Protein AF-B5VSR3-F1 (afdb_monomer_lite)

Secondary structure (DSSP, 8-state):
---SHHHHHHHHHHHHHHHHHHHHHHHHHS--------TTS----GGGSPPP-TTTGGGS-----TTTTHHHHHHHHHTT-HHHHHHS-EEEEEEEEEE-TT-EEEEEESS--SS-EEEESSHHHHHHHH------TTHHHHGGG---SSS------S--------GGG----EEEEEEESS-EEEEEEEEESTT--STTSTTHHHHHHHHHHHHHTT----STT-S-HHHHHHHHHHHHHGGGT--EEEEESSSEEEEES---TTTEEEEEEEEPPPHHHHTTPPPPP---TTTT--B-TTS-B-GGG--HHHHHHHHHHHHHHHHHHT--S--

Radius of gyration: 28.62 Å; chains: 1; bounding box: 101×54×63 Å

Organism: Saccharomyces cerevisiae (strain AWRI1631) (NCBI:txid545124)

Structure (mmCIF, N/CA/C/O backbone):
data_AF-B5VSR3-F1
#
_entry.id   AF-B5VSR3-F1
#
loop_
_atom_site.group_PDB
_atom_site.id
_atom_site.type_symbol
_atom_site.label_atom_id
_atom_site.label_alt_id
_atom_site.label_comp_id
_atom_site.label_asym_id
_atom_site.label_entity_id
_atom_site.label_seq_id
_atom_site.pdbx_PDB_ins_code
_atom_site.Cartn_x
_atom_site.Cartn_y
_atom_site.Cartn_z
_atom_site.occupancy
_atom_site.B_iso_or_equiv
_atom_site.auth_seq_id
_atom_site.auth_comp_id
_atom_site.auth_asym_id
_atom_site.auth_atom_id
_atom_site.pdbx_PDB_model_num
ATOM 1 N N . MET A 1 1 ? -72.739 -3.234 -40.979 1.00 38.31 1 MET A N 1
ATOM 2 C CA . MET A 1 1 ? -71.927 -3.254 -39.741 1.00 38.31 1 MET A CA 1
ATOM 3 C C . MET A 1 1 ? -70.772 -2.274 -39.886 1.00 38.31 1 MET A C 1
ATOM 5 O O . MET A 1 1 ? -69.767 -2.592 -40.504 1.00 38.31 1 MET A O 1
ATOM 9 N N . ARG A 1 2 ? -70.951 -1.038 -39.412 1.00 43.34 2 ARG A N 1
ATOM 10 C CA . ARG A 1 2 ? -69.964 0.048 -39.517 1.00 43.34 2 ARG A CA 1
ATOM 11 C C . ARG A 1 2 ? -69.887 0.772 -38.171 1.00 43.34 2 ARG A C 1
ATOM 13 O O . ARG A 1 2 ? -70.151 1.955 -38.076 1.00 43.34 2 ARG A O 1
ATOM 20 N N . PHE A 1 3 ? -69.600 0.017 -37.117 1.00 41.84 3 PHE A N 1
ATOM 21 C CA . PHE A 1 3 ? -69.473 0.522 -35.752 1.00 41.84 3 PHE A CA 1
ATOM 22 C C . PHE A 1 3 ? -68.397 -0.295 -35.047 1.00 41.84 3 PHE A C 1
ATOM 24 O O . PHE A 1 3 ? -68.709 -1.325 -34.473 1.00 41.84 3 PHE A O 1
ATOM 31 N N . HIS A 1 4 ? -67.131 0.121 -35.167 1.00 46.41 4 HIS A N 1
ATOM 32 C CA . HIS A 1 4 ? -66.143 -0.099 -34.095 1.00 46.41 4 HIS A CA 1
ATOM 33 C C . HIS A 1 4 ? -64.786 0.601 -34.286 1.00 46.41 4 HIS A C 1
ATOM 35 O O . HIS A 1 4 ? -63.904 0.443 -33.449 1.00 46.41 4 HIS A O 1
ATOM 41 N N . ARG A 1 5 ? -64.565 1.384 -35.350 1.00 45.62 5 ARG A N 1
ATOM 42 C CA . ARG A 1 5 ? -63.229 1.958 -35.609 1.00 45.62 5 ARG A CA 1
ATOM 43 C C . ARG A 1 5 ? -62.984 3.346 -35.006 1.00 45.62 5 ARG A C 1
ATOM 45 O O . ARG A 1 5 ? -61.833 3.724 -34.836 1.00 45.62 5 ARG A O 1
ATOM 52 N N . GLN A 1 6 ? -64.036 4.083 -34.641 1.00 46.59 6 GLN A N 1
ATOM 53 C CA . GLN A 1 6 ? -63.895 5.439 -34.086 1.00 46.59 6 GLN A CA 1
ATOM 54 C C . GLN A 1 6 ? -63.663 5.461 -32.563 1.00 46.59 6 GLN A C 1
ATOM 56 O O . GLN A 1 6 ? -62.929 6.318 -32.082 1.00 46.59 6 GLN A O 1
ATOM 61 N N . GLY A 1 7 ? -64.192 4.487 -31.811 1.00 43.97 7 GLY A N 1
ATOM 62 C CA . GLY A 1 7 ? -64.029 4.434 -30.349 1.00 43.97 7 GLY A CA 1
ATOM 63 C C . GLY A 1 7 ? -62.598 4.126 -29.894 1.00 43.97 7 GLY A C 1
ATOM 64 O O . GLY A 1 7 ? -62.103 4.744 -28.961 1.00 43.97 7 GLY A O 1
ATOM 65 N N . ILE A 1 8 ? -61.894 3.235 -30.599 1.00 52.09 8 ILE A N 1
ATOM 66 C CA . ILE A 1 8 ? -60.520 2.840 -30.238 1.00 52.09 8 ILE A CA 1
ATOM 67 C C . ILE A 1 8 ? -59.537 3.991 -30.500 1.00 52.09 8 ILE A C 1
ATOM 69 O O . ILE A 1 8 ? -58.663 4.254 -29.681 1.00 52.09 8 ILE A O 1
ATOM 73 N N . SER A 1 9 ? -59.722 4.738 -31.594 1.00 51.81 9 SER A N 1
ATOM 74 C CA . SER A 1 9 ? -58.857 5.880 -31.917 1.00 51.81 9 SER A CA 1
ATOM 75 C C . SER A 1 9 ? -59.049 7.050 -30.946 1.00 51.81 9 SER A C 1
ATOM 77 O O . SER A 1 9 ? -58.078 7.724 -30.613 1.00 51.81 9 SER A O 1
ATOM 79 N N . ALA A 1 10 ? -60.275 7.266 -30.454 1.00 54.41 10 ALA A N 1
ATOM 80 C CA . ALA A 1 10 ? -60.556 8.277 -29.436 1.00 54.41 10 ALA A CA 1
ATOM 81 C C . ALA A 1 10 ? -59.969 7.890 -28.068 1.00 54.41 10 ALA A C 1
ATOM 83 O O . ALA A 1 10 ? -59.371 8.732 -27.405 1.00 54.41 10 ALA A O 1
ATOM 84 N N . ILE A 1 11 ? -60.061 6.614 -27.676 1.00 57.53 11 ILE A N 1
ATOM 85 C CA . ILE A 1 11 ? -59.490 6.115 -26.414 1.00 57.53 11 ILE A CA 1
ATOM 86 C C . ILE A 1 11 ? -57.956 6.202 -26.430 1.00 57.53 11 ILE A C 1
ATOM 88 O O . ILE A 1 11 ? -57.369 6.666 -25.457 1.00 57.53 11 ILE A O 1
ATOM 92 N N . ILE A 1 12 ? -57.307 5.842 -27.545 1.00 61.41 12 ILE A N 1
ATOM 93 C CA . ILE A 1 12 ? -55.848 5.981 -27.708 1.00 61.41 12 ILE A CA 1
ATOM 94 C C . ILE A 1 12 ? -55.434 7.460 -27.702 1.00 61.41 12 ILE A C 1
ATOM 96 O O . ILE A 1 12 ? -54.440 7.813 -27.071 1.00 61.41 12 ILE A O 1
ATOM 100 N N . GLY A 1 13 ? -56.212 8.336 -28.347 1.00 60.56 13 GLY A N 1
ATOM 101 C CA . GLY A 1 13 ? -55.965 9.780 -28.343 1.00 60.56 13 GLY A CA 1
ATOM 102 C C . GLY A 1 13 ? -56.044 10.395 -26.943 1.00 60.56 13 GLY A C 1
ATOM 103 O O . GLY A 1 13 ? -55.166 11.162 -26.560 1.00 60.56 13 GLY A O 1
ATOM 104 N N . VAL A 1 14 ? -57.045 10.011 -26.143 1.00 65.31 14 VAL A N 1
ATOM 105 C CA . VAL A 1 14 ? -57.192 10.484 -24.756 1.00 65.31 14 VAL A CA 1
ATOM 106 C C . VAL A 1 14 ? -56.080 9.931 -23.858 1.00 65.31 14 VAL A C 1
ATOM 108 O O . VAL A 1 14 ? -55.519 10.685 -23.067 1.00 65.31 14 VAL A O 1
ATOM 111 N N . LEU A 1 15 ? -55.689 8.661 -24.017 1.00 62.12 15 LEU A N 1
ATOM 112 C CA . LEU A 1 15 ? -54.559 8.067 -23.286 1.00 62.12 15 LEU A CA 1
ATOM 113 C C . LEU A 1 15 ? -53.223 8.748 -23.612 1.00 62.12 15 LEU A C 1
ATOM 115 O O . LEU A 1 15 ? -52.440 8.998 -22.700 1.00 62.12 15 LEU A O 1
ATOM 119 N N . LEU A 1 16 ? -52.982 9.105 -24.877 1.00 63.28 16 LEU A N 1
ATOM 120 C CA . LEU A 1 16 ? -51.791 9.855 -25.289 1.00 63.28 16 LEU A CA 1
ATOM 121 C C . LEU A 1 16 ? -51.780 11.280 -24.731 1.00 63.28 16 LEU A C 1
ATOM 123 O O . LEU A 1 16 ? -50.732 11.740 -24.295 1.00 63.28 16 LEU A O 1
ATOM 127 N N . ILE A 1 17 ? -52.926 11.965 -24.689 1.00 65.81 17 ILE A N 1
ATOM 128 C CA . ILE A 1 17 ? -53.026 13.315 -24.109 1.00 65.81 17 ILE A CA 1
ATOM 129 C C . ILE A 1 17 ? -52.822 13.275 -22.588 1.00 65.81 17 ILE A C 1
ATOM 131 O O . ILE A 1 17 ? -52.149 14.147 -22.043 1.00 65.81 17 ILE A O 1
ATOM 135 N N . VAL A 1 18 ? -53.339 12.251 -21.900 1.00 65.75 18 VAL A N 1
ATOM 136 C CA . VAL A 1 18 ? -53.112 12.060 -20.458 1.00 65.75 18 VAL A CA 1
ATOM 137 C C . VAL A 1 18 ? -51.648 11.714 -20.177 1.00 65.75 18 VAL A C 1
ATOM 139 O O . VAL A 1 18 ? -51.067 12.309 -19.275 1.00 65.75 18 VAL A O 1
ATOM 142 N N . LEU A 1 19 ? -51.021 10.838 -20.971 1.00 62.94 19 LEU A N 1
ATOM 143 C CA . LEU A 1 19 ? -49.587 10.532 -20.870 1.00 62.94 19 LEU A CA 1
ATOM 144 C C . LEU A 1 19 ? -48.717 11.762 -21.146 1.00 62.94 19 LEU A C 1
ATOM 146 O O . LEU A 1 19 ? -47.814 12.044 -20.368 1.00 62.94 19 LEU A O 1
ATOM 150 N N . LEU A 1 20 ? -49.018 12.539 -22.189 1.00 61.62 20 LEU A N 1
ATOM 151 C CA . LEU A 1 20 ? -48.293 13.772 -22.507 1.00 61.62 20 LEU A CA 1
ATOM 152 C C . LEU A 1 20 ? -48.497 14.849 -21.435 1.00 61.62 20 LEU A C 1
ATOM 154 O O . LEU A 1 20 ? -47.545 15.537 -21.088 1.00 61.62 20 LEU A O 1
ATOM 158 N N . GLY A 1 21 ? -49.693 14.963 -20.852 1.00 56.72 21 GLY A N 1
ATOM 159 C CA . GLY A 1 21 ? -49.963 15.863 -19.728 1.00 56.72 21 GLY A CA 1
ATOM 160 C C . GLY A 1 21 ? -49.262 15.439 -18.432 1.00 56.72 21 GLY A C 1
ATOM 161 O O . GLY A 1 21 ? -48.783 16.293 -17.683 1.00 56.72 21 GLY A O 1
ATOM 162 N N . PHE A 1 22 ? -49.143 14.130 -18.184 1.00 55.03 22 PHE A N 1
ATOM 163 C CA . PHE A 1 22 ? -48.395 13.580 -17.051 1.00 55.03 22 PHE A CA 1
ATOM 164 C C . PHE A 1 22 ? -46.883 13.752 -17.246 1.00 55.03 22 PHE A C 1
ATOM 166 O O . PHE A 1 22 ? -46.193 14.164 -16.317 1.00 55.03 22 PHE A O 1
ATOM 173 N N . CYS A 1 23 ? -46.380 13.549 -18.469 1.00 52.66 23 CYS A N 1
ATOM 174 C CA . CYS A 1 23 ? -45.005 13.869 -18.847 1.00 52.66 23 CYS A CA 1
ATOM 175 C C . CYS A 1 23 ? -44.723 15.368 -18.709 1.00 52.66 23 CYS A C 1
ATOM 177 O O . CYS A 1 23 ? -43.681 15.710 -18.165 1.00 52.66 23 CYS A O 1
ATOM 179 N N . TRP A 1 24 ? -45.654 16.251 -19.095 1.00 47.66 24 TRP A N 1
ATOM 180 C CA . TRP A 1 24 ? -45.478 17.700 -18.947 1.00 47.66 24 TRP A CA 1
ATOM 181 C C . TRP A 1 24 ? -45.436 18.121 -17.472 1.00 47.66 24 TRP A C 1
ATOM 183 O O . TRP A 1 24 ? -44.593 18.932 -17.092 1.00 47.66 24 TRP A O 1
ATOM 193 N N . LYS A 1 25 ? -46.284 17.537 -16.610 1.00 47.22 25 LYS A N 1
ATOM 194 C CA . LYS A 1 25 ? -46.229 17.783 -15.158 1.00 47.22 25 LYS A CA 1
ATOM 195 C C . LYS A 1 25 ? -44.978 17.203 -14.495 1.00 47.22 25 LYS A C 1
ATOM 197 O O . LYS A 1 25 ? -44.438 17.847 -13.603 1.00 47.22 25 LYS A O 1
ATOM 202 N N . LEU A 1 26 ? -44.471 16.059 -14.957 1.00 47.06 26 LEU A N 1
ATOM 203 C CA . LEU A 1 26 ? -43.175 15.529 -14.520 1.00 47.06 26 LEU A CA 1
ATOM 204 C C . LEU A 1 26 ? -42.025 16.443 -14.973 1.00 47.06 26 LEU A C 1
ATOM 206 O O . LEU A 1 26 ? -41.195 16.817 -14.153 1.00 47.06 26 LEU A O 1
ATOM 210 N N . SER A 1 27 ? -42.018 16.922 -16.219 1.00 45.34 27 SER A N 1
ATOM 211 C CA . SER A 1 27 ? -41.011 17.886 -16.692 1.00 45.34 27 SER A CA 1
ATOM 212 C C . SER A 1 27 ? -41.162 19.296 -16.100 1.00 45.34 27 SER A C 1
ATOM 214 O O . SER A 1 27 ? -40.221 20.076 -16.145 1.00 45.34 27 SER A O 1
ATOM 216 N N . GLY A 1 28 ? -42.331 19.637 -15.546 1.00 36.78 28 GLY A N 1
ATOM 217 C CA . GLY A 1 28 ? -42.595 20.920 -14.886 1.00 36.78 28 GLY A CA 1
ATOM 218 C C . GLY A 1 28 ? -42.256 20.946 -13.391 1.00 36.78 28 GLY A C 1
ATOM 219 O O . GLY A 1 28 ? -42.109 22.029 -12.833 1.00 36.78 28 GLY A O 1
ATOM 220 N N . SER A 1 29 ? -42.121 19.780 -12.745 1.00 40.56 29 SER A N 1
ATOM 221 C CA . SER A 1 29 ? -41.735 19.658 -11.327 1.00 40.56 29 SER A CA 1
ATOM 222 C C . SER A 1 29 ? -40.323 19.116 -11.108 1.00 40.56 29 SER A C 1
ATOM 224 O O . SER A 1 29 ? -39.763 19.342 -10.040 1.00 40.56 29 SER A O 1
ATOM 226 N N . TYR A 1 30 ? -39.702 18.501 -12.115 1.00 39.78 30 TYR A N 1
ATOM 227 C CA . TYR A 1 30 ? -38.248 18.389 -12.178 1.00 39.78 30 TYR A CA 1
ATOM 228 C C . TYR A 1 30 ? -37.709 19.614 -12.908 1.00 39.78 30 TYR A C 1
ATOM 230 O O . TYR A 1 30 ? -37.344 19.556 -14.081 1.00 39.78 30 TYR A O 1
ATOM 238 N N . GLY A 1 31 ? -37.678 20.747 -12.200 1.00 33.97 31 GLY A N 1
ATOM 239 C CA . GLY A 1 31 ? -36.767 21.815 -12.579 1.00 33.97 31 GLY A CA 1
ATOM 240 C C . GLY A 1 31 ? -35.393 21.178 -12.740 1.00 33.97 31 GLY A C 1
ATOM 241 O O . GLY A 1 31 ? -34.908 20.526 -11.816 1.00 33.97 31 GLY A O 1
ATOM 242 N N . ILE A 1 32 ? -34.823 21.286 -13.938 1.00 37.91 32 ILE A N 1
ATOM 243 C CA . ILE A 1 32 ? -33.440 20.917 -14.206 1.00 37.91 32 ILE A CA 1
ATOM 244 C C . ILE A 1 32 ? -32.614 21.713 -13.197 1.00 37.91 32 ILE A C 1
ATOM 246 O O . ILE A 1 32 ? -32.369 22.905 -13.384 1.00 37.91 32 ILE A O 1
ATOM 250 N N . VAL A 1 33 ? -32.230 21.076 -12.091 1.00 33.09 33 VAL A N 1
ATOM 251 C CA . VAL A 1 33 ? -31.107 21.545 -11.296 1.00 33.09 33 VAL A CA 1
ATOM 252 C C . VAL A 1 33 ? -29.939 21.401 -12.246 1.00 33.09 33 VAL A C 1
ATOM 254 O O . VAL A 1 33 ? -29.491 20.298 -12.547 1.00 33.09 33 VAL A O 1
ATOM 257 N N . SER A 1 34 ? -29.544 22.529 -12.821 1.00 32.84 34 SER A N 1
ATOM 258 C CA . SER A 1 34 ? -28.330 22.643 -13.599 1.00 32.84 34 SER A CA 1
ATOM 259 C C . SER A 1 34 ? -27.186 22.132 -12.728 1.00 32.84 34 SER A C 1
ATOM 261 O O . SER A 1 34 ? -26.726 22.831 -11.833 1.00 32.84 34 SER A O 1
ATOM 263 N N . THR A 1 35 ? -26.729 20.906 -12.980 1.00 37.81 35 THR A N 1
ATOM 264 C CA . THR A 1 35 ? -25.475 20.373 -12.430 1.00 37.81 35 THR A CA 1
ATOM 265 C C . THR A 1 35 ? -24.258 20.960 -13.142 1.00 37.81 35 THR A C 1
ATOM 267 O O . THR A 1 35 ? -23.128 20.569 -12.855 1.00 37.81 35 THR A O 1
ATOM 270 N N . ALA A 1 36 ? -24.453 21.927 -14.048 1.00 33.34 36 ALA A N 1
ATOM 271 C CA . ALA A 1 36 ? -23.367 22.782 -14.479 1.00 33.34 36 ALA A CA 1
ATOM 272 C C . ALA A 1 36 ? -22.929 23.626 -13.276 1.00 33.34 36 ALA A C 1
ATOM 274 O O . ALA A 1 36 ? -23.563 24.628 -12.935 1.00 33.34 36 ALA A O 1
ATOM 275 N N . LEU A 1 37 ? -21.837 23.195 -12.640 1.00 34.84 37 LEU A N 1
ATOM 276 C CA . LEU A 1 37 ? -20.993 24.066 -11.833 1.00 34.84 37 LEU A CA 1
ATOM 277 C C . LEU A 1 37 ? -20.796 25.370 -12.620 1.00 34.84 37 LEU A C 1
ATOM 279 O O . LEU A 1 37 ? -20.477 25.304 -13.813 1.00 34.84 37 LEU A O 1
ATOM 283 N N . PRO A 1 38 ? -21.009 26.548 -12.014 1.00 30.89 38 PRO A N 1
ATOM 284 C CA . PRO A 1 38 ? -20.785 27.806 -12.703 1.00 30.89 38 PRO A CA 1
ATOM 285 C C . PRO A 1 38 ? -19.312 27.872 -13.121 1.00 30.89 38 PRO A C 1
ATOM 287 O O . PRO A 1 38 ? -18.430 28.133 -12.307 1.00 30.89 38 PRO A O 1
ATOM 290 N N . HIS A 1 39 ? -19.046 27.648 -14.410 1.00 40.44 39 HIS A N 1
ATOM 291 C CA . HIS A 1 39 ? -17.722 27.718 -15.038 1.00 40.44 39 HIS A CA 1
ATOM 292 C C . HIS A 1 39 ? -17.258 29.183 -15.183 1.00 40.44 39 HIS A C 1
ATOM 294 O O . HIS A 1 39 ? -16.772 29.617 -16.222 1.00 40.44 39 HIS A O 1
ATOM 300 N N . ASN A 1 40 ? -17.474 30.005 -14.159 1.00 38.84 40 ASN A N 1
ATOM 301 C CA . ASN A 1 40 ? -16.947 31.364 -14.120 1.00 38.84 40 ASN A CA 1
ATOM 302 C C . ASN A 1 40 ? -16.879 31.941 -12.703 1.00 38.84 40 ASN A C 1
ATOM 304 O O . ASN A 1 40 ? -17.033 33.143 -12.503 1.00 38.84 40 ASN A O 1
ATOM 308 N N . GLN A 1 41 ? -16.605 31.100 -11.705 1.00 42.00 41 GLN A N 1
ATOM 309 C CA . GLN A 1 41 ? -15.852 31.599 -10.563 1.00 42.00 41 GLN A CA 1
ATOM 310 C C . GLN A 1 41 ? -14.384 31.514 -10.951 1.00 42.00 41 GLN A C 1
ATOM 312 O O . GLN A 1 41 ? -13.830 30.428 -11.110 1.00 42.00 41 GLN A O 1
ATOM 317 N N . SER A 1 42 ? -13.775 32.683 -11.161 1.00 40.34 42 SER A N 1
ATOM 318 C CA . SER A 1 42 ? -12.328 32.849 -11.070 1.00 40.34 42 SER A CA 1
ATOM 319 C C . SER A 1 42 ? -11.831 31.960 -9.937 1.00 40.34 42 SER A C 1
ATOM 321 O O . SER A 1 42 ? -12.333 32.117 -8.822 1.00 40.34 42 SER A O 1
ATOM 323 N N . ALA A 1 43 ? -10.929 31.018 -10.229 1.00 42.72 43 ALA A N 1
ATOM 324 C CA . ALA A 1 43 ? -10.310 30.180 -9.214 1.00 42.72 43 ALA A CA 1
ATOM 325 C C . ALA A 1 43 ? -9.930 31.084 -8.040 1.00 42.72 43 ALA A C 1
ATOM 327 O O . ALA A 1 43 ? -9.089 31.975 -8.195 1.00 42.72 43 ALA A O 1
ATOM 328 N N . ILE A 1 44 ? -10.636 30.933 -6.916 1.00 38.56 44 ILE A N 1
ATOM 329 C CA . ILE A 1 44 ? -10.292 31.621 -5.680 1.00 38.56 44 ILE A CA 1
ATOM 330 C C . ILE A 1 44 ? -8.840 31.228 -5.457 1.00 38.56 44 ILE A C 1
ATOM 332 O O . ILE A 1 44 ? -8.539 30.039 -5.328 1.00 38.56 44 ILE A O 1
ATOM 336 N N . LYS A 1 45 ? -7.921 32.196 -5.536 1.00 42.69 45 LYS A N 1
ATOM 337 C CA . LYS A 1 45 ? -6.523 31.932 -5.206 1.00 42.69 45 LYS A CA 1
ATOM 338 C C . LYS A 1 45 ? -6.543 31.307 -3.817 1.00 42.69 45 LYS A C 1
ATOM 340 O O . LYS A 1 45 ? -7.103 31.898 -2.898 1.00 42.69 45 LYS A O 1
ATOM 345 N N . SER A 1 46 ? -5.962 30.117 -3.674 1.00 52.50 46 SER A N 1
ATOM 346 C CA . SER A 1 46 ? -5.997 29.332 -2.431 1.00 52.50 46 SER A CA 1
ATOM 347 C C . SER A 1 46 ? -5.391 30.050 -1.216 1.00 52.50 46 SER A C 1
ATOM 349 O O . SER A 1 46 ? -5.427 29.526 -0.111 1.00 52.50 46 SER A O 1
ATOM 351 N N . THR A 1 47 ? -4.854 31.256 -1.408 1.00 54.81 47 THR A N 1
ATOM 352 C CA . THR A 1 47 ? -4.266 32.125 -0.393 1.00 54.81 47 THR A CA 1
ATOM 353 C C . THR A 1 47 ? -5.275 32.784 0.551 1.00 54.81 47 THR A C 1
ATOM 355 O O . THR A 1 47 ? -4.842 33.261 1.593 1.00 54.81 47 THR A O 1
ATOM 358 N N . ASP A 1 48 ? -6.575 32.805 0.226 1.00 58.91 48 ASP A N 1
ATOM 359 C CA . ASP A 1 48 ? -7.603 33.477 1.051 1.00 58.91 48 ASP A CA 1
ATOM 360 C C . ASP A 1 48 ? -8.532 32.512 1.812 1.00 58.91 48 ASP A C 1
ATOM 362 O O . ASP A 1 48 ? -9.375 32.951 2.596 1.00 58.91 48 ASP A O 1
ATOM 366 N N . LEU A 1 49 ? -8.392 31.197 1.612 1.00 68.44 49 LEU A N 1
ATOM 367 C CA . LEU A 1 49 ? -9.101 30.208 2.423 1.00 68.44 49 LEU A CA 1
ATOM 368 C C . LEU A 1 49 ? -8.271 29.913 3.680 1.00 68.44 49 LEU A C 1
ATOM 370 O O . LEU A 1 49 ? -7.090 29.575 3.559 1.00 68.44 49 LEU A O 1
ATOM 374 N N . PRO A 1 50 ? -8.850 30.029 4.888 1.00 75.88 50 PRO A N 1
ATOM 375 C CA . PRO A 1 50 ? -8.134 29.677 6.100 1.00 75.88 50 PRO A CA 1
ATOM 376 C C . PRO A 1 50 ? -7.701 28.209 6.043 1.00 75.88 50 PRO A C 1
ATOM 378 O O . PRO A 1 50 ? -8.497 27.311 5.773 1.00 75.88 50 PRO A O 1
ATOM 381 N N . SER A 1 51 ? -6.410 27.977 6.277 1.00 79.12 51 SER A N 1
ATOM 382 C CA . SER A 1 51 ? -5.835 26.636 6.336 1.00 79.12 51 SER A CA 1
ATOM 383 C C . SER A 1 51 ? -6.432 25.884 7.529 1.00 79.12 51 SER A C 1
ATOM 385 O O . SER A 1 51 ? -6.325 26.342 8.673 1.00 79.12 51 SER A O 1
ATOM 387 N N . ILE A 1 52 ? -7.078 24.745 7.262 1.00 77.38 52 ILE A N 1
ATOM 388 C CA . ILE A 1 52 ? -7.598 23.859 8.306 1.00 77.38 52 ILE A CA 1
ATOM 389 C C . ILE A 1 52 ? -6.406 23.183 8.988 1.00 77.38 52 ILE A C 1
ATOM 391 O O . ILE A 1 52 ? -5.569 22.542 8.354 1.00 77.38 52 ILE A O 1
ATOM 395 N N . ARG A 1 53 ? -6.339 23.337 10.303 1.00 75.50 53 ARG A N 1
ATOM 396 C CA . ARG A 1 53 ? -5.337 22.800 11.216 1.00 75.50 53 ARG A CA 1
ATOM 397 C C . ARG A 1 53 ? -6.025 22.004 12.317 1.00 75.50 53 ARG A C 1
ATOM 399 O O . ARG A 1 53 ? -7.205 22.186 12.614 1.00 75.50 53 ARG A O 1
ATOM 406 N N . TRP A 1 54 ? -5.248 21.162 12.990 1.00 73.50 54 TRP A N 1
ATOM 407 C CA . TRP A 1 54 ? -5.734 20.335 14.097 1.00 73.50 54 TRP A CA 1
ATOM 408 C C . TRP A 1 54 ? -6.327 21.147 15.265 1.00 73.50 54 TRP A C 1
ATOM 410 O O . TRP A 1 54 ? -7.085 20.598 16.057 1.00 73.50 54 TRP A O 1
ATOM 420 N N . ASP A 1 55 ? -5.988 22.432 15.387 1.00 78.75 55 ASP A N 1
ATOM 421 C CA . ASP A 1 55 ? -6.423 23.327 16.461 1.00 78.75 55 ASP A CA 1
ATOM 422 C C . ASP A 1 55 ? -7.521 24.326 16.057 1.00 78.75 55 ASP A C 1
ATOM 424 O O . ASP A 1 55 ? -8.075 24.971 16.943 1.00 78.75 55 ASP A O 1
ATOM 428 N N . ASN A 1 56 ? -7.881 24.436 14.769 1.00 85.50 56 ASN A N 1
ATOM 429 C CA . ASN A 1 56 ? -8.977 25.306 14.301 1.00 85.50 56 ASN A CA 1
ATOM 430 C C . ASN A 1 56 ? -10.102 24.561 13.556 1.00 85.50 56 ASN A C 1
ATOM 432 O O . ASN A 1 56 ? -11.105 25.174 13.206 1.00 85.50 56 ASN A O 1
ATOM 436 N N . TYR A 1 57 ? -9.977 23.247 13.326 1.00 81.81 57 TYR A N 1
ATOM 437 C CA . TYR A 1 57 ? -10.950 22.479 12.535 1.00 81.81 57 TYR A CA 1
ATOM 438 C C . TYR A 1 57 ? -12.393 22.575 13.051 1.00 81.81 57 TYR A C 1
ATOM 440 O O . TYR A 1 57 ? -13.328 22.468 12.264 1.00 81.81 57 TYR A O 1
ATOM 448 N N . HIS A 1 58 ? -12.582 22.812 14.353 1.00 85.12 58 HIS A N 1
ATOM 449 C CA . HIS A 1 58 ? -13.898 22.997 14.966 1.00 85.12 58 HIS A CA 1
ATOM 450 C C . HIS A 1 58 ? -14.706 24.150 14.346 1.00 85.12 58 HIS A C 1
ATOM 452 O O . HIS A 1 58 ? -15.930 24.123 14.398 1.00 85.12 58 HIS A O 1
ATOM 458 N N . GLU A 1 59 ? -14.047 25.135 13.733 1.00 88.31 59 GLU A N 1
ATOM 459 C CA . GLU A 1 59 ? -14.697 26.252 13.034 1.00 88.31 59 GLU A CA 1
ATOM 460 C C . GLU A 1 59 ? -15.229 25.856 11.644 1.00 88.31 59 GLU A C 1
ATOM 462 O O . GLU A 1 59 ? -16.034 26.575 11.055 1.00 88.31 59 GLU A O 1
ATOM 467 N N . PHE A 1 60 ? -14.795 24.702 11.126 1.00 84.81 60 PHE A N 1
ATOM 468 C CA . PHE A 1 60 ? -15.077 24.212 9.773 1.00 84.81 60 PHE A CA 1
ATOM 469 C C . PHE A 1 60 ? -15.954 22.955 9.750 1.00 84.81 60 PHE A C 1
ATOM 471 O O . PHE A 1 60 ? -16.255 22.435 8.675 1.00 84.81 60 PHE A O 1
ATOM 478 N N . VAL A 1 61 ? -16.368 22.452 10.915 1.00 84.31 61 VAL A N 1
ATOM 479 C CA . VAL A 1 61 ? -17.262 21.292 11.030 1.00 84.31 61 VAL A CA 1
ATOM 480 C C . VAL A 1 61 ? -18.702 21.739 11.273 1.00 84.31 61 VAL A C 1
ATOM 482 O O . VAL A 1 61 ? -18.962 22.729 11.953 1.00 84.31 61 VAL A O 1
ATOM 485 N N . ARG A 1 62 ? -19.654 20.991 10.712 1.00 85.50 62 ARG A N 1
ATOM 486 C CA . ARG A 1 62 ? -21.089 21.125 10.994 1.00 85.50 62 ARG A CA 1
ATOM 487 C C . ARG A 1 62 ? -21.515 19.970 11.892 1.00 85.50 62 ARG A C 1
ATOM 489 O O . ARG A 1 62 ? -21.106 18.834 11.656 1.00 85.50 62 ARG A O 1
ATOM 496 N N . ASP A 1 63 ? -22.371 20.258 12.867 1.00 88.50 63 ASP A N 1
ATOM 497 C CA . ASP A 1 63 ? -22.980 19.228 13.705 1.00 88.50 63 ASP A CA 1
ATOM 498 C C . ASP A 1 63 ? -23.801 18.226 12.878 1.00 88.50 63 ASP A C 1
ATOM 500 O O . ASP A 1 63 ? -24.342 18.531 11.809 1.00 88.50 63 ASP A O 1
ATOM 504 N N . ILE A 1 64 ? -23.899 16.998 13.382 1.00 87.75 64 ILE A N 1
ATOM 505 C CA . ILE A 1 64 ? -24.745 15.973 12.774 1.00 87.75 64 ILE A CA 1
ATOM 506 C C . ILE A 1 64 ? -26.216 16.305 13.056 1.00 87.75 64 ILE A C 1
ATOM 508 O O . ILE A 1 64 ? -26.618 16.461 14.208 1.00 87.75 64 ILE A O 1
ATOM 512 N N . ASP A 1 65 ? -27.029 16.341 12.006 1.00 91.06 65 ASP A N 1
ATOM 513 C CA . ASP A 1 65 ? -28.477 16.512 12.036 1.00 91.06 65 ASP A CA 1
ATOM 514 C C . ASP A 1 65 ? -29.170 15.530 11.078 1.00 91.06 65 ASP A C 1
ATOM 516 O O . ASP A 1 65 ? -28.557 14.609 10.538 1.00 91.06 65 ASP A O 1
ATOM 520 N N . PHE A 1 66 ? -30.482 15.679 10.891 1.00 90.56 66 PHE A N 1
ATOM 521 C CA . PHE A 1 66 ? -31.255 14.769 10.049 1.00 90.56 66 PHE A CA 1
ATOM 522 C C . PHE A 1 66 ? -30.769 14.749 8.591 1.00 90.56 66 PHE A C 1
ATOM 524 O O . PHE A 1 66 ? -30.694 13.668 8.002 1.00 90.56 66 PHE A O 1
ATOM 531 N N . ASP A 1 67 ? -30.373 15.899 8.039 1.00 89.88 67 ASP A N 1
ATOM 532 C CA . ASP A 1 67 ? -30.030 16.046 6.622 1.00 89.88 67 ASP A CA 1
ATOM 533 C C . ASP A 1 67 ? -28.678 15.404 6.282 1.00 89.88 67 ASP A C 1
ATOM 535 O O . ASP A 1 67 ? -28.494 14.915 5.168 1.00 89.88 67 ASP A O 1
ATOM 539 N N . ASN A 1 68 ? -27.731 15.378 7.229 1.00 87.94 68 ASN A N 1
ATOM 540 C CA . ASN A 1 68 ? -26.407 14.771 7.035 1.00 87.94 68 ASN A CA 1
ATOM 541 C C . ASN A 1 68 ? -26.223 13.413 7.748 1.00 87.94 68 ASN A C 1
ATOM 543 O O . ASN A 1 68 ? -25.212 12.739 7.528 1.00 87.94 68 ASN A O 1
ATOM 547 N N . SER A 1 69 ? -27.203 12.963 8.544 1.00 89.25 69 SER A N 1
ATOM 548 C CA . SER A 1 69 ? -27.132 11.710 9.318 1.00 89.25 69 SER A CA 1
ATOM 549 C C . SER A 1 69 ? -26.841 10.465 8.475 1.00 89.25 69 SER A C 1
ATOM 551 O O . SER A 1 69 ? -26.223 9.514 8.961 1.00 89.25 69 SER A O 1
ATOM 553 N N . THR A 1 70 ? -27.231 10.460 7.195 1.00 90.25 70 THR A N 1
ATOM 554 C CA . THR A 1 70 ? -26.990 9.334 6.283 1.00 90.25 70 THR A CA 1
ATOM 555 C C . THR A 1 70 ? -25.507 9.039 6.088 1.00 90.25 70 THR A C 1
ATOM 557 O O . THR A 1 70 ? -25.163 7.888 5.830 1.00 90.25 70 THR A O 1
ATOM 560 N N . ALA A 1 71 ? -24.623 10.032 6.249 1.00 86.00 71 ALA A N 1
ATOM 561 C CA . ALA A 1 71 ? -23.177 9.839 6.147 1.00 86.00 71 ALA A CA 1
ATOM 562 C C . ALA A 1 71 ? -22.668 8.795 7.156 1.00 86.00 71 ALA A C 1
ATOM 564 O O . ALA A 1 71 ? -21.896 7.913 6.793 1.00 86.00 71 ALA A O 1
ATOM 565 N N . ILE A 1 72 ? -23.187 8.812 8.389 1.00 88.44 72 ILE A N 1
ATOM 566 C CA . ILE A 1 72 ? -22.807 7.862 9.447 1.00 88.44 72 ILE A CA 1
ATOM 567 C C . ILE A 1 72 ? -23.228 6.443 9.071 1.00 88.44 72 ILE A C 1
ATOM 569 O O . ILE A 1 72 ? -22.432 5.506 9.137 1.00 88.44 72 ILE A O 1
ATOM 573 N N . PHE A 1 73 ? -24.484 6.274 8.652 1.00 89.94 73 PHE A N 1
ATOM 574 C CA . PHE A 1 73 ? -25.003 4.963 8.265 1.00 89.94 73 PHE A CA 1
ATOM 575 C C . PHE A 1 73 ? -24.309 4.423 7.013 1.00 89.94 73 PHE A C 1
ATOM 577 O O . PHE A 1 73 ? -24.098 3.214 6.914 1.00 89.94 73 PHE A O 1
ATOM 584 N N . ASN A 1 74 ? -23.911 5.301 6.090 1.00 90.38 74 ASN A N 1
ATOM 585 C CA . ASN A 1 74 ? -23.127 4.931 4.920 1.00 90.38 74 ASN A CA 1
ATOM 586 C C . ASN A 1 74 ? -21.718 4.474 5.308 1.00 90.38 74 ASN A C 1
ATOM 588 O O . ASN A 1 74 ? -21.333 3.398 4.862 1.00 90.38 74 ASN A O 1
ATOM 592 N N . SER A 1 75 ? -21.007 5.186 6.189 1.00 91.62 75 SER A N 1
ATOM 593 C CA . SER A 1 75 ? -19.703 4.744 6.714 1.00 91.62 75 SER A CA 1
ATOM 594 C C . SER A 1 75 ? -19.796 3.381 7.409 1.00 91.62 75 SER A C 1
ATOM 596 O O . SER A 1 75 ? -19.021 2.473 7.119 1.00 91.62 75 SER A O 1
ATOM 598 N N . ILE A 1 76 ? -20.803 3.168 8.265 1.00 92.12 76 ILE A N 1
ATOM 599 C CA . ILE A 1 76 ? -21.018 1.861 8.915 1.00 92.12 76 ILE A CA 1
ATOM 600 C C . ILE A 1 76 ? -21.310 0.772 7.873 1.00 92.12 76 ILE A C 1
ATOM 602 O O . ILE A 1 76 ? -20.802 -0.344 7.967 1.00 92.12 76 ILE A O 1
ATOM 606 N N . ARG A 1 77 ? -22.135 1.077 6.866 1.00 91.25 77 ARG A N 1
ATOM 607 C CA . ARG A 1 77 ? -22.481 0.140 5.789 1.00 91.25 77 ARG A CA 1
ATOM 608 C C . ARG A 1 77 ? -21.292 -0.178 4.881 1.00 91.25 77 ARG A C 1
ATOM 610 O O . ARG A 1 77 ? -21.269 -1.278 4.318 1.00 91.25 77 ARG A O 1
ATOM 617 N N . ALA A 1 78 ? -20.390 0.781 4.695 1.00 92.62 78 ALA A N 1
ATOM 618 C CA . ALA A 1 78 ? -19.196 0.688 3.866 1.00 92.62 78 ALA A CA 1
ATOM 619 C C . ALA A 1 78 ? -18.060 -0.069 4.554 1.00 92.62 78 ALA A C 1
ATOM 621 O O . ALA A 1 78 ? -17.212 -0.627 3.866 1.00 92.62 78 ALA A O 1
ATOM 622 N N . ALA A 1 79 ? -18.062 -0.145 5.888 1.00 93.25 79 ALA A N 1
ATOM 623 C CA . ALA A 1 79 ? -16.978 -0.765 6.628 1.00 93.25 79 ALA A CA 1
ATOM 624 C C . ALA A 1 79 ? -16.643 -2.180 6.122 1.00 93.25 79 ALA A C 1
ATOM 626 O O . ALA A 1 79 ? -17.511 -3.053 6.037 1.00 93.25 79 ALA A O 1
ATOM 627 N N . LEU A 1 80 ? -15.365 -2.385 5.778 1.00 92.00 80 LEU A N 1
ATOM 628 C CA . LEU A 1 80 ? -14.823 -3.623 5.203 1.00 92.00 80 LEU A CA 1
ATOM 629 C C . LEU A 1 80 ? -15.505 -4.071 3.893 1.00 92.00 80 LEU A C 1
ATOM 631 O O . LEU A 1 80 ? -15.526 -5.259 3.565 1.00 92.00 80 LEU A O 1
ATOM 635 N N . ARG A 1 81 ? -16.060 -3.130 3.116 1.00 93.19 81 ARG A N 1
ATOM 636 C CA . ARG A 1 81 ? -16.612 -3.372 1.778 1.00 93.19 81 ARG A CA 1
ATOM 637 C C . ARG A 1 81 ? -16.014 -2.401 0.772 1.00 93.19 81 ARG A C 1
ATOM 639 O O . ARG A 1 81 ? -16.209 -1.199 0.872 1.00 93.19 81 ARG A O 1
ATOM 646 N N . GLN A 1 82 ? -15.380 -2.949 -0.257 1.00 92.25 82 GLN A N 1
ATOM 647 C CA . GLN A 1 82 ? -14.696 -2.152 -1.272 1.00 92.25 82 GLN A CA 1
ATOM 648 C C . GLN A 1 82 ? -15.652 -1.292 -2.113 1.00 92.25 82 GLN A C 1
ATOM 650 O O . GLN A 1 82 ? -15.463 -0.091 -2.208 1.00 92.25 82 GLN A O 1
ATOM 655 N N . SER A 1 83 ? -16.729 -1.867 -2.661 1.00 92.69 83 SER A N 1
ATOM 656 C CA . SER A 1 83 ? -17.609 -1.126 -3.584 1.00 92.69 83 SER A CA 1
ATOM 657 C C . SER A 1 83 ? -18.171 0.193 -3.012 1.00 92.69 83 SER A C 1
ATOM 659 O O . SER A 1 83 ? -18.164 1.187 -3.734 1.00 92.69 83 SER A O 1
ATOM 661 N N . PRO A 1 84 ? -18.656 0.258 -1.757 1.00 92.12 84 PRO A N 1
ATOM 662 C CA . PRO A 1 84 ? -19.036 1.531 -1.147 1.00 92.12 84 PRO A CA 1
ATOM 663 C C . PRO A 1 84 ? -17.865 2.500 -0.947 1.00 92.12 84 PRO A C 1
ATOM 665 O O . PRO A 1 84 ? -18.054 3.696 -1.162 1.00 92.12 84 PRO A O 1
ATOM 668 N N . SER A 1 85 ? -16.682 2.000 -0.571 1.00 91.81 85 SER A N 1
ATOM 669 C CA . SER A 1 85 ? -15.461 2.807 -0.456 1.00 91.81 85 SER A CA 1
ATOM 670 C C . SER A 1 85 ? -15.049 3.419 -1.795 1.00 91.81 85 SER A C 1
ATOM 672 O O . SER A 1 85 ? -14.625 4.563 -1.818 1.00 91.81 85 SER A O 1
ATOM 674 N N . ASP A 1 86 ? -15.248 2.726 -2.917 1.00 89.62 86 ASP A N 1
ATOM 675 C CA . ASP A 1 86 ? -14.925 3.261 -4.249 1.00 89.62 86 ASP A CA 1
ATOM 676 C C . ASP A 1 86 ? -15.888 4.381 -4.685 1.00 89.62 86 ASP A C 1
ATOM 678 O O . ASP A 1 86 ? -15.511 5.299 -5.410 1.00 89.62 86 ASP A O 1
ATOM 682 N N . ILE A 1 87 ? -17.152 4.314 -4.250 1.00 89.69 87 ILE A N 1
ATOM 683 C CA . ILE A 1 87 ? -18.180 5.325 -4.561 1.00 89.69 87 ILE A CA 1
ATOM 684 C C . ILE A 1 87 ? -18.036 6.552 -3.650 1.00 89.69 87 ILE A C 1
ATOM 686 O O . ILE A 1 87 ? -18.304 7.680 -4.070 1.00 89.69 87 ILE A O 1
ATOM 690 N N . HIS A 1 88 ? -17.615 6.335 -2.403 1.00 89.62 88 HIS A N 1
ATOM 691 C CA . HIS A 1 88 ? -17.388 7.370 -1.397 1.00 89.62 88 HIS A CA 1
ATOM 692 C C . HIS A 1 88 ? -15.933 7.309 -0.899 1.00 89.62 88 HIS A C 1
ATOM 694 O O . HIS A 1 88 ? -15.684 6.870 0.226 1.00 89.62 88 HIS A O 1
ATOM 700 N N . PRO A 1 89 ? -14.969 7.738 -1.736 1.00 91.81 89 PRO A N 1
ATOM 701 C CA . PRO A 1 89 ? -13.550 7.464 -1.517 1.00 91.81 89 PRO A CA 1
ATOM 702 C C . PRO A 1 89 ? -12.933 8.279 -0.379 1.00 91.81 89 PRO A C 1
ATOM 704 O O . PRO A 1 89 ? -12.024 7.797 0.294 1.00 91.81 89 PRO A O 1
ATOM 707 N N . VAL A 1 90 ? -13.460 9.472 -0.098 1.00 92.69 90 VAL A N 1
ATOM 708 C CA . VAL A 1 90 ? -12.964 10.352 0.969 1.00 92.69 90 VAL A CA 1
ATOM 709 C C . VAL A 1 90 ? -13.647 10.007 2.295 1.00 92.69 90 VAL A C 1
ATOM 711 O O . VAL A 1 90 ? -14.615 10.646 2.713 1.00 92.69 90 VAL A O 1
ATOM 714 N N . GLY A 1 91 ? -13.159 8.949 2.942 1.00 90.50 91 GLY A N 1
ATOM 715 C CA . GLY A 1 91 ? -13.610 8.517 4.263 1.00 90.50 91 GLY A CA 1
ATOM 716 C C . GLY A 1 91 ? -12.889 9.254 5.394 1.00 90.50 91 GLY A C 1
ATOM 717 O O . GLY A 1 91 ? -11.679 9.462 5.345 1.00 90.50 91 GLY A O 1
ATOM 718 N N . VAL A 1 92 ? -13.628 9.626 6.444 1.00 89.94 92 VAL A N 1
ATOM 719 C CA . VAL A 1 92 ? -13.090 10.338 7.628 1.00 89.94 92 VAL A CA 1
ATOM 720 C C . VAL A 1 92 ? -13.243 9.559 8.940 1.00 89.94 92 VAL A C 1
ATOM 722 O O . VAL A 1 92 ? -12.967 10.084 10.018 1.00 89.94 92 VAL A O 1
ATOM 725 N N . SER A 1 93 ? -13.680 8.301 8.854 1.00 91.56 93 SER A N 1
ATOM 726 C CA . SER A 1 93 ? -13.946 7.438 10.008 1.00 91.56 93 SER A CA 1
ATOM 727 C C . SER A 1 93 ? -12.797 6.460 10.265 1.00 91.56 93 SER A C 1
ATOM 729 O O . SER A 1 93 ? -12.195 5.924 9.334 1.00 91.56 93 SER A O 1
ATOM 731 N N . TYR A 1 94 ? -12.548 6.181 11.545 1.00 93.81 94 TYR A N 1
ATOM 732 C CA . TYR A 1 94 ? -11.666 5.108 12.001 1.00 93.81 94 TYR A CA 1
ATOM 733 C C . TYR A 1 94 ? -12.507 4.037 12.685 1.00 93.81 94 TYR A C 1
ATOM 735 O O . TYR A 1 94 ? -13.285 4.349 13.589 1.00 93.81 94 TYR A O 1
ATOM 743 N N . PHE A 1 95 ? -12.316 2.777 12.314 1.00 95.38 95 PHE A N 1
ATOM 744 C CA . PHE A 1 95 ? -12.969 1.657 12.981 1.00 95.38 95 PHE A CA 1
ATOM 745 C C . PHE A 1 95 ? -11.934 0.743 13.638 1.00 95.38 95 PHE A C 1
ATOM 747 O O . PHE A 1 95 ? -10.893 0.466 13.037 1.00 95.38 95 PHE A O 1
ATOM 754 N N . PRO A 1 96 ? -12.207 0.217 14.843 1.00 95.81 96 PRO A N 1
ATOM 755 C CA . PRO A 1 96 ? -11.454 -0.918 15.345 1.00 95.81 96 PRO A CA 1
ATOM 756 C C . PRO A 1 96 ? -11.734 -2.135 14.459 1.00 95.81 96 PRO A C 1
ATOM 758 O O . PRO A 1 96 ? -12.882 -2.397 14.093 1.00 95.81 96 PRO A O 1
ATOM 761 N N . ALA A 1 97 ? -10.693 -2.893 14.135 1.00 95.88 97 ALA A N 1
ATOM 762 C CA . ALA A 1 97 ? -10.821 -4.102 13.333 1.00 95.88 97 ALA A CA 1
ATOM 763 C C . ALA A 1 97 ? -10.030 -5.266 13.933 1.00 95.88 97 ALA A C 1
ATOM 765 O O . ALA A 1 97 ? -9.078 -5.080 14.696 1.00 95.88 97 ALA A O 1
ATOM 766 N N . VAL A 1 98 ? -10.454 -6.477 13.574 1.00 96.81 98 VAL A N 1
ATOM 767 C CA . VAL A 1 98 ? -9.820 -7.725 13.993 1.00 96.81 98 VAL A CA 1
ATOM 768 C C . VAL A 1 98 ? -9.516 -8.561 12.761 1.00 96.81 98 VAL A C 1
ATOM 770 O O . VAL A 1 98 ? -10.402 -8.796 11.941 1.00 96.81 98 VAL A O 1
ATOM 773 N N . ILE A 1 99 ? -8.281 -9.045 12.664 1.00 97.75 99 ILE A N 1
ATOM 774 C CA . ILE A 1 99 ? -7.900 -10.129 11.761 1.00 97.75 99 ILE A CA 1
ATOM 775 C C . ILE A 1 99 ? -7.840 -11.412 12.601 1.00 97.75 99 ILE A C 1
ATOM 777 O O . ILE A 1 99 ? -6.982 -11.517 13.484 1.00 97.75 99 ILE A O 1
ATOM 781 N N . PRO A 1 100 ? -8.750 -12.377 12.375 1.00 98.12 100 PRO A N 1
ATOM 782 C CA . PRO A 1 100 ? -8.784 -13.611 13.151 1.00 98.12 100 PRO A CA 1
ATOM 783 C C . PRO A 1 100 ? -7.505 -14.437 13.002 1.00 98.12 100 PRO A C 1
ATOM 785 O O . PRO A 1 100 ? -6.895 -14.479 11.925 1.00 98.12 100 PRO A O 1
ATOM 788 N N . LYS A 1 101 ? -7.148 -15.173 14.057 1.00 98.44 101 LYS A N 1
ATOM 789 C CA . LYS A 1 101 ? -6.089 -16.184 14.024 1.00 98.44 101 LYS A CA 1
ATOM 790 C C . LYS A 1 101 ? -6.285 -17.135 12.843 1.00 98.44 101 LYS A C 1
ATOM 792 O O . LYS A 1 101 ? -7.388 -17.604 12.574 1.00 98.44 101 LYS A O 1
ATOM 797 N N . GLY A 1 102 ? -5.191 -17.474 12.170 1.00 98.38 102 GLY A N 1
ATOM 798 C CA . GLY A 1 102 ? -5.202 -18.381 11.025 1.00 98.38 102 GLY A CA 1
ATOM 799 C C . GLY A 1 102 ? -5.481 -17.703 9.683 1.00 98.38 102 GLY A C 1
ATOM 800 O O . GLY A 1 102 ? -5.331 -18.363 8.657 1.00 98.38 102 GLY A O 1
ATOM 801 N N . THR A 1 103 ? -5.822 -16.409 9.663 1.00 98.44 103 THR A N 1
ATOM 802 C CA . THR A 1 103 ? -5.986 -15.648 8.415 1.00 98.44 103 THR A CA 1
ATOM 803 C C . THR A 1 103 ? -4.672 -15.602 7.641 1.00 98.44 103 THR A C 1
ATOM 805 O O . THR A 1 103 ? -3.624 -15.309 8.223 1.00 98.44 103 THR A O 1
ATOM 808 N N . LEU A 1 104 ? -4.738 -15.889 6.339 1.00 98.38 104 LEU A N 1
ATOM 809 C CA . LEU A 1 104 ? -3.603 -15.781 5.427 1.00 98.38 104 LEU A CA 1
ATOM 810 C C . LEU A 1 104 ? -3.508 -14.369 4.853 1.00 98.38 104 LEU A C 1
ATOM 812 O O . LEU A 1 104 ? -4.518 -13.773 4.488 1.00 98.38 104 LEU A O 1
ATOM 816 N N . MET A 1 105 ? -2.287 -13.859 4.766 1.00 98.19 105 MET A N 1
ATOM 817 C CA . MET A 1 105 ? -1.959 -12.547 4.220 1.00 98.19 105 MET A CA 1
ATOM 818 C C . MET A 1 105 ? -0.702 -12.661 3.354 1.00 98.19 105 MET A C 1
ATOM 820 O O . MET A 1 105 ? 0.186 -13.466 3.642 1.00 98.19 105 MET A O 1
ATOM 824 N N . TYR A 1 106 ? -0.612 -11.868 2.291 1.00 97.56 106 TYR A N 1
ATOM 825 C CA . TYR A 1 106 ? 0.338 -12.105 1.202 1.00 97.56 106 TYR A CA 1
ATOM 826 C C . TYR A 1 106 ? 1.232 -10.895 0.943 1.00 97.56 106 TYR A C 1
ATOM 828 O O . TYR A 1 106 ? 0.749 -9.765 0.873 1.00 97.56 106 TYR A O 1
ATOM 836 N N . HIS A 1 107 ? 2.523 -11.125 0.717 1.00 95.88 107 HIS A N 1
ATOM 837 C CA . HIS A 1 107 ? 3.483 -10.088 0.343 1.00 95.88 107 HIS A CA 1
ATOM 838 C C . HIS A 1 107 ? 4.366 -10.544 -0.816 1.00 95.88 107 HIS A C 1
ATOM 840 O O . HIS A 1 107 ? 5.208 -11.427 -0.646 1.00 95.88 107 HIS A O 1
ATOM 846 N N . ALA A 1 108 ? 4.220 -9.915 -1.981 1.00 92.81 108 ALA A N 1
ATOM 847 C CA . ALA A 1 108 ? 5.192 -10.036 -3.055 1.00 92.81 108 ALA A CA 1
ATOM 848 C C . ALA A 1 108 ? 6.379 -9.095 -2.804 1.00 92.81 108 ALA A C 1
ATOM 850 O O . ALA A 1 108 ? 6.227 -7.873 -2.818 1.00 92.81 108 ALA A O 1
ATOM 851 N N . GLY A 1 109 ? 7.574 -9.655 -2.633 1.00 89.44 109 GLY A N 1
ATOM 852 C CA . GLY A 1 109 ? 8.788 -8.883 -2.385 1.00 89.44 109 GLY A CA 1
ATOM 853 C C . GLY A 1 109 ? 10.060 -9.718 -2.495 1.00 89.44 109 GLY A C 1
ATOM 854 O O . GLY A 1 109 ? 10.026 -10.939 -2.610 1.00 89.44 109 GLY A O 1
ATOM 855 N N . SER A 1 110 ? 11.225 -9.069 -2.479 1.00 84.31 110 SER A N 1
ATOM 856 C CA . SER A 1 110 ? 12.520 -9.760 -2.614 1.00 84.31 110 SER A CA 1
ATOM 857 C C . SER A 1 110 ? 13.111 -10.251 -1.291 1.00 84.31 110 SER A C 1
ATOM 859 O O . SER A 1 110 ? 14.085 -11.005 -1.297 1.00 84.31 110 SER A O 1
ATOM 861 N N . LYS A 1 111 ? 12.581 -9.796 -0.152 1.00 87.38 111 LYS A N 1
ATOM 862 C CA . LYS A 1 111 ? 13.115 -10.075 1.186 1.00 87.38 111 LYS A CA 1
ATOM 863 C C . LYS A 1 111 ? 11.975 -10.237 2.182 1.00 87.38 111 LYS A C 1
ATOM 865 O O . LYS A 1 111 ? 10.923 -9.631 2.020 1.00 87.38 111 LYS A O 1
ATOM 870 N N . VAL A 1 112 ? 12.226 -11.020 3.227 1.00 90.75 112 VAL A N 1
ATOM 871 C CA . VAL A 1 112 ? 11.358 -11.066 4.409 1.00 90.75 112 VAL A CA 1
ATOM 872 C C . VAL A 1 112 ? 11.412 -9.692 5.094 1.00 90.75 112 VAL A C 1
ATOM 874 O O . VAL A 1 112 ? 12.524 -9.228 5.370 1.00 90.75 112 VAL A O 1
ATOM 877 N N . PRO A 1 113 ? 10.271 -9.028 5.354 1.00 90.94 113 PRO A N 1
ATOM 878 C CA . PRO A 1 113 ? 10.252 -7.731 6.014 1.00 90.94 113 PRO A CA 1
ATOM 879 C C . PRO A 1 113 ? 10.811 -7.813 7.434 1.00 90.94 113 PRO A C 1
ATOM 881 O O . PRO A 1 113 ? 10.510 -8.735 8.189 1.00 90.94 113 PRO A O 1
ATOM 884 N N . THR A 1 114 ? 11.632 -6.831 7.797 1.00 88.00 114 THR A N 1
ATOM 885 C CA . THR A 1 114 ? 12.216 -6.689 9.144 1.00 88.00 114 THR A CA 1
ATOM 886 C C . THR A 1 114 ? 11.601 -5.532 9.932 1.00 88.00 114 THR A C 1
ATOM 888 O O . THR A 1 114 ? 11.954 -5.307 11.086 1.00 88.00 114 THR A O 1
ATOM 891 N N . THR A 1 115 ? 10.731 -4.759 9.289 1.00 89.81 115 THR A N 1
ATOM 892 C CA . THR A 1 115 ? 10.024 -3.589 9.822 1.00 89.81 115 THR A CA 1
ATOM 893 C C . THR A 1 115 ? 8.549 -3.694 9.450 1.00 89.81 115 THR A C 1
ATOM 895 O O . THR A 1 115 ? 8.132 -4.707 8.889 1.00 89.81 115 THR A O 1
ATOM 898 N N . PHE A 1 116 ? 7.768 -2.641 9.712 1.00 94.44 116 PHE A N 1
ATOM 899 C CA . PHE A 1 116 ? 6.421 -2.547 9.160 1.00 94.44 116 PHE A CA 1
ATOM 900 C C . PHE A 1 116 ? 6.445 -2.700 7.631 1.00 94.44 116 PHE A C 1
ATOM 902 O O . PHE A 1 116 ? 7.400 -2.263 6.981 1.00 94.44 116 PHE A O 1
ATOM 909 N N . GLU A 1 117 ? 5.416 -3.333 7.074 1.00 95.31 117 GLU A N 1
ATOM 910 C CA . GLU A 1 117 ? 5.305 -3.598 5.637 1.00 95.31 117 GLU A CA 1
ATOM 911 C C . GLU A 1 117 ? 3.853 -3.911 5.243 1.00 95.31 117 GLU A C 1
ATOM 913 O O . GLU A 1 117 ? 3.021 -4.263 6.085 1.00 95.31 117 GLU A O 1
ATOM 918 N N . TRP A 1 118 ? 3.562 -3.767 3.950 1.00 95.69 118 TRP A N 1
ATOM 919 C CA . TRP A 1 118 ? 2.257 -4.022 3.354 1.00 95.69 118 TRP A CA 1
ATOM 920 C C . TRP A 1 118 ? 2.032 -5.509 3.106 1.00 95.69 118 TRP A C 1
ATOM 922 O O . TRP A 1 118 ? 2.851 -6.190 2.484 1.00 95.69 118 TRP A O 1
ATOM 932 N N . LEU A 1 119 ? 0.868 -5.985 3.527 1.00 97.38 119 LEU A N 1
ATOM 933 C CA . LEU A 1 119 ? 0.313 -7.289 3.218 1.00 97.38 119 LEU A CA 1
ATOM 934 C C . LEU A 1 119 ? -1.017 -7.109 2.487 1.00 97.38 119 LEU A C 1
ATOM 936 O O . LEU A 1 119 ? -1.796 -6.219 2.805 1.00 97.38 119 LEU A O 1
ATOM 940 N N . ALA A 1 120 ? -1.303 -7.976 1.528 1.00 96.81 120 ALA A N 1
ATOM 941 C CA . ALA A 1 120 ? -2.596 -8.040 0.868 1.00 96.81 120 ALA A CA 1
ATOM 942 C C . ALA A 1 120 ? -3.440 -9.152 1.494 1.00 96.81 120 ALA A C 1
ATOM 944 O O . ALA A 1 120 ? -2.911 -10.181 1.926 1.00 96.81 120 ALA A O 1
ATOM 945 N N . MET A 1 121 ? -4.758 -8.966 1.488 1.00 95.12 121 MET A N 1
ATOM 946 C CA . MET A 1 121 ? -5.711 -10.011 1.887 1.00 95.12 121 MET A CA 1
ATOM 947 C C . MET A 1 121 ? -5.931 -11.062 0.789 1.00 95.12 121 MET A C 1
ATOM 949 O O . MET A 1 121 ? -6.48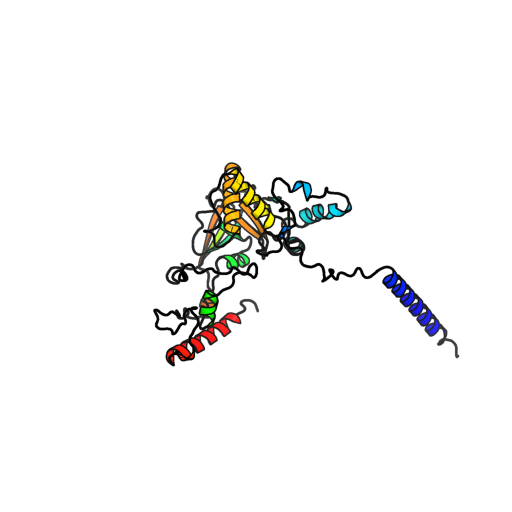7 -12.125 1.052 1.00 95.12 121 MET A O 1
ATOM 953 N N . ASP A 1 122 ? -5.464 -10.780 -0.428 1.00 93.69 122 ASP A N 1
ATOM 954 C CA . ASP A 1 122 ? -5.470 -11.705 -1.552 1.00 93.69 122 ASP A CA 1
ATOM 955 C C . ASP A 1 122 ? -4.102 -11.746 -2.254 1.00 93.69 122 ASP A C 1
ATOM 957 O O . ASP A 1 122 ? -3.376 -10.752 -2.350 1.00 93.69 122 ASP A O 1
ATOM 961 N N . HIS A 1 123 ? -3.745 -12.935 -2.727 1.00 92.06 123 HIS A N 1
ATOM 962 C CA . HIS A 1 123 ? -2.477 -13.212 -3.381 1.00 92.06 123 HIS A CA 1
ATOM 963 C C . HIS A 1 123 ? -2.332 -12.528 -4.748 1.00 92.06 123 HIS A C 1
ATOM 965 O O . HIS A 1 123 ? -1.219 -12.116 -5.073 1.00 92.06 123 HIS A O 1
ATOM 971 N N . GLU A 1 124 ? -3.413 -12.363 -5.522 1.00 90.75 124 GLU A N 1
ATOM 972 C CA . GLU A 1 124 ? -3.404 -11.682 -6.823 1.00 90.75 124 GLU A CA 1
ATOM 973 C C . GLU A 1 124 ? -3.092 -10.199 -6.636 1.00 90.75 124 GLU A C 1
ATOM 975 O O . GLU A 1 124 ? -2.187 -9.665 -7.280 1.00 90.75 124 GLU A O 1
ATOM 980 N N . PHE A 1 125 ? -3.763 -9.548 -5.680 1.00 90.88 125 PHE A N 1
ATOM 981 C CA . PHE A 1 125 ? -3.481 -8.146 -5.371 1.00 90.88 125 PHE A CA 1
ATOM 982 C C . PHE A 1 125 ? -2.039 -7.950 -4.884 1.00 90.88 125 PHE A C 1
ATOM 984 O O . PHE A 1 125 ? -1.375 -6.990 -5.285 1.00 90.88 125 PHE A O 1
ATOM 991 N N . SER A 1 126 ? -1.508 -8.902 -4.110 1.00 92.56 126 SER A N 1
ATOM 992 C CA . SER A 1 126 ? -0.125 -8.856 -3.629 1.00 92.56 126 SER A CA 1
ATOM 993 C C . SER A 1 126 ? 0.905 -8.768 -4.759 1.00 92.56 126 SER A C 1
ATOM 995 O O . SER A 1 126 ? 1.931 -8.111 -4.584 1.00 92.56 126 SER A O 1
ATOM 997 N N . TYR A 1 127 ? 0.636 -9.330 -5.950 1.00 87.69 127 TYR A N 1
ATOM 998 C CA . TYR A 1 127 ? 1.539 -9.178 -7.101 1.00 87.69 127 TYR A CA 1
ATOM 999 C C . TYR A 1 127 ? 1.818 -7.705 -7.421 1.00 87.69 127 TYR A C 1
ATOM 1001 O O . TYR A 1 127 ? 2.939 -7.384 -7.808 1.00 87.69 127 TYR A O 1
ATOM 1009 N N . SER A 1 128 ? 0.865 -6.790 -7.213 1.00 84.62 128 SER A N 1
ATOM 1010 C CA . SER A 1 128 ? 1.064 -5.359 -7.491 1.00 84.62 128 SER A CA 1
ATOM 1011 C C . SER A 1 128 ? 2.185 -4.715 -6.651 1.00 84.62 128 SER A C 1
ATOM 1013 O O . SER A 1 128 ? 2.823 -3.751 -7.099 1.00 84.62 128 SER A O 1
ATOM 1015 N N . PHE A 1 129 ? 2.497 -5.287 -5.480 1.00 86.56 129 PHE A N 1
ATOM 1016 C CA . PHE A 1 129 ? 3.528 -4.785 -4.568 1.00 86.56 129 PHE A CA 1
ATOM 1017 C C . PHE A 1 129 ? 4.943 -5.075 -5.088 1.00 86.56 129 PHE A C 1
ATOM 1019 O O . PHE A 1 129 ? 5.788 -4.177 -5.149 1.00 86.56 129 PHE A O 1
ATOM 1026 N N . GLY A 1 130 ? 5.193 -6.319 -5.509 1.00 79.19 130 GLY A N 1
ATOM 1027 C CA . GLY A 1 130 ? 6.532 -6.813 -5.850 1.00 79.19 130 GLY A CA 1
ATOM 1028 C C . GLY A 1 130 ? 6.785 -7.027 -7.341 1.00 79.19 130 GLY A C 1
ATOM 1029 O O . GLY A 1 130 ? 7.939 -6.989 -7.787 1.00 79.19 130 GLY A O 1
ATOM 1030 N N . LEU A 1 131 ? 5.734 -7.220 -8.146 1.00 76.25 131 LEU A N 1
ATOM 1031 C CA . LEU A 1 131 ? 5.883 -7.503 -9.567 1.00 76.25 131 LEU A CA 1
ATOM 1032 C C . LEU A 1 131 ? 6.399 -6.255 -10.286 1.00 76.25 131 LEU A C 1
ATOM 1034 O O . LEU A 1 131 ? 5.774 -5.191 -10.341 1.00 76.25 131 LEU A O 1
ATOM 1038 N N . ARG A 1 132 ? 7.606 -6.383 -10.827 1.00 75.12 132 ARG A N 1
ATOM 1039 C CA . ARG A 1 132 ? 8.257 -5.359 -11.637 1.00 75.12 132 ARG A CA 1
ATOM 1040 C C . ARG A 1 132 ? 8.811 -6.045 -12.870 1.00 75.12 132 ARG A C 1
ATOM 1042 O O . ARG A 1 132 ? 9.971 -6.438 -12.880 1.00 75.12 132 ARG A O 1
ATOM 1049 N N . SER A 1 133 ? 7.959 -6.186 -13.876 1.00 77.56 133 SER A N 1
ATOM 1050 C CA . SER A 1 133 ? 8.368 -6.691 -15.180 1.00 77.56 133 SER A CA 1
ATOM 1051 C C . SER A 1 133 ? 9.452 -5.799 -15.795 1.00 77.56 133 SER A C 1
ATOM 1053 O O . SER A 1 133 ? 9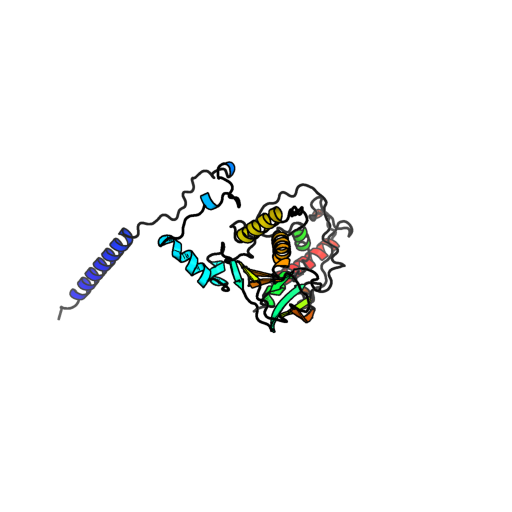.390 -4.571 -15.610 1.00 77.56 133 SER A O 1
ATOM 1055 N N . PRO A 1 134 ? 10.421 -6.380 -16.524 1.00 83.38 134 PRO A N 1
ATOM 1056 C CA . PRO A 1 134 ? 11.355 -5.603 -17.328 1.00 83.38 134 PRO A CA 1
ATOM 1057 C C . PRO A 1 134 ? 10.615 -4.847 -18.437 1.00 83.38 134 PRO A C 1
ATOM 1059 O O . PRO A 1 134 ? 9.448 -5.112 -18.731 1.00 83.38 134 PRO A O 1
ATOM 1062 N N . SER A 1 135 ? 11.303 -3.888 -19.043 1.00 88.00 135 SER A N 1
ATOM 1063 C CA . SER A 1 135 ? 10.860 -3.216 -20.265 1.00 88.00 135 SER A CA 1
ATOM 1064 C C . SER A 1 135 ? 11.950 -3.378 -21.311 1.00 88.00 135 SER A C 1
ATOM 1066 O O . SER A 1 135 ? 13.128 -3.303 -20.966 1.00 88.00 135 SER A O 1
ATOM 1068 N N . TYR A 1 136 ? 11.558 -3.619 -22.555 1.00 91.00 136 TYR A N 1
ATOM 1069 C CA . TYR A 1 136 ? 12.477 -3.927 -23.647 1.00 91.00 136 TYR A CA 1
ATOM 1070 C C . TYR A 1 136 ? 12.634 -2.741 -24.601 1.00 91.00 136 TYR A C 1
ATOM 1072 O O . TYR A 1 136 ? 11.740 -1.896 -24.716 1.00 91.00 136 TYR A O 1
ATOM 1080 N N . GLY A 1 137 ? 13.786 -2.674 -25.272 1.00 92.06 137 GLY A N 1
ATOM 1081 C CA . GLY A 1 137 ? 14.032 -1.746 -26.368 1.00 92.06 137 GLY A CA 1
ATOM 1082 C C . GLY A 1 137 ? 13.872 -0.293 -25.943 1.00 92.06 137 GLY A C 1
ATOM 1083 O O . GLY A 1 137 ? 14.304 0.110 -24.859 1.00 92.06 137 GLY A O 1
ATOM 1084 N N . ARG A 1 138 ? 13.211 0.510 -26.777 1.00 91.06 138 ARG A N 1
ATOM 1085 C CA . ARG A 1 138 ? 13.032 1.950 -26.538 1.00 91.06 138 ARG A CA 1
ATOM 1086 C C . ARG A 1 138 ? 12.205 2.247 -25.287 1.00 91.06 138 ARG A C 1
ATOM 1088 O O . ARG A 1 138 ? 12.487 3.214 -24.581 1.00 91.06 138 ARG A O 1
ATOM 1095 N N . LYS A 1 139 ? 11.253 1.377 -24.932 1.00 89.44 139 LYS A N 1
ATOM 1096 C CA . LYS A 1 139 ? 10.424 1.542 -23.725 1.00 89.44 139 LYS A CA 1
ATOM 1097 C C . LYS A 1 139 ? 11.232 1.442 -22.426 1.00 89.44 139 LYS A C 1
ATOM 1099 O O . LYS A 1 139 ? 10.850 2.021 -21.408 1.00 89.44 139 LYS A O 1
ATOM 1104 N N . SER A 1 140 ? 12.376 0.754 -22.440 1.00 88.25 140 SER A N 1
ATOM 1105 C CA . SER A 1 140 ? 13.277 0.696 -21.278 1.00 88.25 140 SER A CA 1
ATOM 1106 C C . SER A 1 140 ? 13.780 2.085 -20.844 1.00 88.25 140 SER A C 1
ATOM 1108 O O . SER A 1 140 ? 14.029 2.315 -19.658 1.00 88.25 140 SER A O 1
ATOM 1110 N N . LEU A 1 141 ? 13.845 3.042 -21.776 1.00 85.25 141 LEU A N 1
ATOM 1111 C CA . LEU A 1 141 ? 14.262 4.421 -21.521 1.00 85.25 141 LEU A CA 1
ATOM 1112 C C . LEU A 1 141 ? 13.119 5.295 -21.007 1.00 85.25 141 LEU A C 1
ATOM 1114 O O . LEU A 1 141 ? 13.357 6.201 -20.213 1.00 85.25 141 LEU A O 1
ATOM 1118 N N . GLU A 1 142 ? 11.873 4.988 -21.372 1.00 77.75 142 GLU A N 1
ATOM 1119 C CA . GLU A 1 142 ? 10.696 5.683 -20.839 1.00 77.75 142 GLU A CA 1
ATOM 1120 C C . GLU A 1 142 ? 10.558 5.474 -19.328 1.00 77.75 142 GLU A C 1
ATOM 1122 O O . GLU A 1 142 ? 10.165 6.395 -18.618 1.00 77.75 142 GLU A O 1
ATOM 1127 N N . ARG A 1 143 ? 10.960 4.308 -18.793 1.00 55.66 143 ARG A N 1
ATOM 1128 C CA . ARG A 1 143 ? 10.994 4.086 -17.334 1.00 55.66 143 ARG A CA 1
ATOM 1129 C C . ARG A 1 143 ? 11.974 4.998 -16.602 1.00 55.66 143 ARG A C 1
ATOM 1131 O O . ARG A 1 143 ? 11.760 5.232 -15.415 1.00 55.66 143 ARG A O 1
ATOM 1138 N N . ARG A 1 144 ? 13.008 5.537 -17.265 1.00 50.38 144 ARG A N 1
ATOM 1139 C CA . ARG A 1 144 ? 13.873 6.569 -16.658 1.00 50.38 144 ARG A CA 1
ATOM 1140 C C . ARG A 1 144 ? 13.137 7.900 -16.486 1.00 50.38 144 ARG A C 1
ATOM 1142 O O . ARG A 1 144 ? 13.456 8.642 -15.567 1.00 50.38 144 ARG A O 1
ATOM 1149 N N . HIS A 1 145 ? 12.109 8.135 -17.301 1.00 40.88 145 HIS A N 1
ATOM 1150 C CA . HIS A 1 145 ? 11.219 9.302 -17.271 1.00 40.88 145 HIS A CA 1
ATOM 1151 C C . HIS A 1 145 ? 9.817 8.964 -16.723 1.00 40.88 145 HIS A C 1
ATOM 1153 O O . HIS A 1 145 ? 8.862 9.724 -16.885 1.00 40.88 145 HIS A O 1
ATOM 1159 N N . GLY A 1 146 ? 9.687 7.804 -16.068 1.00 32.31 146 GLY A N 1
ATOM 1160 C CA . GLY A 1 146 ? 8.430 7.188 -15.657 1.00 32.31 146 GLY A CA 1
ATOM 1161 C C . GLY A 1 146 ? 7.755 7.894 -14.486 1.00 32.31 146 GLY A C 1
ATOM 1162 O O . GLY A 1 146 ? 7.911 7.497 -13.335 1.00 32.31 146 GLY A O 1
ATOM 1163 N N . ARG A 1 147 ? 6.976 8.915 -14.842 1.00 30.55 147 ARG A N 1
ATOM 1164 C CA . ARG A 1 147 ? 5.741 9.413 -14.223 1.00 30.55 147 ARG A CA 1
ATOM 1165 C C . ARG A 1 147 ? 5.101 8.380 -13.277 1.00 30.55 147 ARG A C 1
ATOM 1167 O O . ARG A 1 147 ? 4.397 7.468 -13.709 1.00 30.55 147 ARG A O 1
ATOM 1174 N N . PHE A 1 148 ? 5.357 8.541 -11.979 1.00 32.94 148 PHE A N 1
ATOM 1175 C CA . PHE A 1 148 ? 4.473 8.023 -10.935 1.00 32.94 148 PHE A CA 1
ATOM 1176 C C . PHE A 1 148 ? 3.088 8.662 -11.120 1.00 32.94 148 PHE A C 1
ATOM 1178 O O . PHE A 1 148 ? 2.991 9.694 -11.786 1.00 32.94 148 PHE A O 1
ATOM 1185 N N . GLY A 1 149 ? 2.034 7.995 -10.634 1.00 28.44 149 GLY A N 1
ATOM 1186 C CA . GLY A 1 149 ? 0.626 8.327 -10.881 1.00 28.44 149 GLY A CA 1
ATOM 1187 C C . GLY A 1 149 ? 0.353 9.828 -10.980 1.00 28.44 149 GLY A C 1
ATOM 1188 O O . GLY A 1 149 ? 0.943 10.617 -10.254 1.00 28.44 149 GLY A O 1
ATOM 1189 N N . ASN A 1 150 ? -0.497 10.214 -11.933 1.00 29.36 150 ASN A N 1
ATOM 1190 C CA . ASN A 1 150 ? -0.859 11.602 -12.202 1.00 29.36 150 ASN A CA 1
ATOM 1191 C C . ASN A 1 150 ? -1.531 12.212 -10.950 1.00 29.36 150 ASN A C 1
ATOM 1193 O O . ASN A 1 150 ? -2.746 12.179 -10.803 1.00 29.36 150 ASN A O 1
ATOM 1197 N N . GLY A 1 151 ? -0.684 12.733 -10.072 1.00 30.59 151 GLY A N 1
ATOM 1198 C CA . GLY A 1 151 ? -0.933 13.514 -8.876 1.00 30.59 151 GLY A CA 1
ATOM 1199 C C . GLY A 1 151 ? 0.383 14.237 -8.612 1.00 30.59 151 GLY A C 1
ATOM 1200 O O . GLY A 1 151 ? 1.378 13.622 -8.240 1.00 30.59 151 GLY A O 1
ATOM 1201 N N . THR A 1 152 ? 0.411 15.527 -8.937 1.00 24.94 152 THR A N 1
ATOM 1202 C CA . THR A 1 152 ? 1.556 16.463 -8.935 1.00 24.94 152 THR A CA 1
ATOM 1203 C C . THR A 1 152 ? 2.634 16.338 -10.036 1.00 24.94 152 THR A C 1
ATOM 1205 O O . THR A 1 152 ? 3.466 15.436 -10.102 1.00 24.94 152 THR A O 1
ATOM 1208 N N . THR A 1 153 ? 2.687 17.367 -10.894 1.00 23.55 153 THR A N 1
ATOM 1209 C CA . THR A 1 153 ? 3.901 17.767 -11.621 1.00 23.55 153 THR A CA 1
ATOM 1210 C C . THR A 1 153 ? 4.924 18.267 -10.603 1.00 23.55 153 THR A C 1
ATOM 1212 O O . THR A 1 153 ? 4.936 19.445 -10.251 1.00 23.55 153 THR A O 1
ATOM 1215 N N . VAL A 1 154 ? 5.786 17.380 -10.113 1.00 25.28 154 VAL A N 1
ATOM 1216 C CA . VAL A 1 154 ? 6.996 17.798 -9.403 1.00 25.28 154 VAL A CA 1
ATOM 1217 C C . VAL A 1 154 ? 7.988 18.286 -10.455 1.00 25.28 154 VAL A C 1
ATOM 1219 O O . VAL A 1 154 ? 8.498 17.511 -11.263 1.00 25.28 154 VAL A O 1
ATOM 1222 N N . ILE A 1 155 ? 8.250 19.594 -10.466 1.00 23.38 155 ILE A N 1
ATOM 1223 C CA . ILE A 1 155 ? 9.410 20.157 -11.157 1.00 23.38 155 ILE A CA 1
ATOM 1224 C C . ILE A 1 155 ? 10.638 19.548 -10.477 1.00 23.38 155 ILE A C 1
ATOM 1226 O O . ILE A 1 155 ? 10.980 19.925 -9.359 1.00 23.38 155 ILE A O 1
ATOM 1230 N N . ILE A 1 156 ? 11.287 18.591 -11.141 1.00 29.20 156 ILE A N 1
ATOM 1231 C CA . ILE A 1 156 ? 12.590 18.082 -10.719 1.00 29.20 156 ILE A CA 1
ATOM 1232 C C . ILE A 1 156 ? 13.579 19.242 -10.868 1.00 29.20 156 ILE A C 1
ATOM 1234 O O . ILE A 1 156 ? 14.084 19.520 -11.957 1.00 29.20 156 ILE A O 1
ATOM 1238 N N . GLN A 1 157 ? 13.837 19.964 -9.777 1.00 24.08 157 GLN A N 1
ATOM 1239 C CA . GLN A 1 157 ? 15.031 20.791 -9.698 1.00 24.08 157 GLN A CA 1
ATOM 1240 C C . GLN A 1 157 ? 16.253 19.870 -9.694 1.00 24.08 157 GLN A C 1
ATOM 1242 O O . GLN A 1 157 ? 16.314 18.885 -8.962 1.00 24.08 157 GLN A O 1
ATOM 1247 N N . LYS A 1 158 ? 17.205 20.207 -10.569 1.00 31.03 158 LYS A N 1
ATOM 1248 C CA . LYS A 1 158 ? 18.506 19.559 -10.765 1.00 31.03 158 LYS A CA 1
ATOM 1249 C C . LYS A 1 158 ? 19.151 19.143 -9.437 1.00 31.03 158 LYS A C 1
ATOM 1251 O O . LYS A 1 158 ? 19.677 19.983 -8.715 1.00 31.03 158 LYS A O 1
ATOM 1256 N N . GLY A 1 159 ? 19.207 17.839 -9.194 1.00 23.67 159 GLY A N 1
ATOM 1257 C CA . GLY A 1 159 ? 20.003 17.232 -8.133 1.00 23.67 159 GLY A CA 1
ATOM 1258 C C . GLY A 1 159 ? 20.232 15.761 -8.451 1.00 23.67 159 GLY A C 1
ATOM 1259 O O . GLY A 1 159 ? 19.318 14.967 -8.301 1.00 23.67 159 GLY A O 1
ATOM 1260 N N . HIS A 1 160 ? 21.433 15.448 -8.947 1.00 25.02 160 HIS A N 1
ATOM 1261 C CA . HIS A 1 160 ? 21.994 14.123 -9.243 1.00 25.02 160 HIS A CA 1
ATOM 1262 C C . HIS A 1 160 ? 21.097 13.099 -9.967 1.00 25.02 160 HIS A C 1
ATOM 1264 O O . HIS A 1 160 ? 20.193 12.501 -9.391 1.00 25.02 160 HIS A O 1
ATOM 1270 N N . LEU A 1 161 ? 21.463 12.787 -11.222 1.00 29.19 161 LEU A N 1
ATOM 1271 C CA . LEU A 1 161 ? 21.090 11.529 -11.872 1.00 29.19 161 LEU A CA 1
ATOM 1272 C C . LEU A 1 161 ? 21.562 10.364 -10.990 1.00 29.19 161 LEU A C 1
ATOM 1274 O O . LEU A 1 161 ? 22.710 9.928 -11.073 1.00 29.19 161 LEU A O 1
ATOM 1278 N N . HIS A 1 162 ? 20.689 9.864 -10.125 1.00 29.05 162 HIS A N 1
ATOM 1279 C CA . HIS A 1 162 ? 20.895 8.567 -9.516 1.00 29.05 162 HIS A CA 1
ATOM 1280 C C . HIS A 1 162 ? 20.505 7.511 -10.538 1.00 29.05 162 HIS A C 1
ATOM 1282 O O . HIS A 1 162 ? 19.348 7.411 -10.946 1.00 29.05 162 HIS A O 1
ATOM 1288 N N . HIS A 1 163 ? 21.512 6.741 -10.953 1.00 27.84 163 HIS A N 1
ATOM 1289 C CA . HIS A 1 163 ? 21.346 5.494 -11.680 1.00 27.84 163 HIS A CA 1
ATOM 1290 C C . HIS A 1 163 ? 20.161 4.703 -11.099 1.00 27.84 163 HIS A C 1
ATOM 1292 O O . HIS A 1 163 ? 20.021 4.644 -9.867 1.00 27.84 163 HIS A O 1
ATOM 1298 N N . PRO A 1 164 ? 19.308 4.075 -11.935 1.00 35.19 164 PRO A N 1
ATOM 1299 C CA . PRO A 1 164 ? 18.448 3.020 -11.424 1.00 35.19 164 PRO A CA 1
ATOM 1300 C C . PRO A 1 164 ? 19.353 2.047 -10.654 1.00 35.19 164 PRO A C 1
ATOM 1302 O O . PRO A 1 164 ? 20.442 1.738 -11.144 1.00 35.19 164 PRO A O 1
ATOM 1305 N N . PRO A 1 165 ? 18.984 1.639 -9.427 1.00 31.81 165 PRO A N 1
ATOM 1306 C CA . PRO A 1 165 ? 19.817 0.725 -8.664 1.00 31.81 165 PRO A CA 1
ATOM 1307 C C . PRO A 1 165 ? 20.087 -0.503 -9.532 1.00 31.81 165 PRO A C 1
ATOM 1309 O O . PRO A 1 165 ? 19.140 -1.042 -10.108 1.00 31.81 165 PRO A O 1
ATOM 1312 N N . ASP A 1 166 ? 21.367 -0.869 -9.639 1.00 33.62 166 ASP A N 1
ATOM 1313 C CA . ASP A 1 166 ? 21.896 -2.009 -10.390 1.00 33.62 166 ASP A CA 1
ATOM 1314 C C . ASP A 1 166 ? 20.857 -3.134 -10.539 1.00 33.62 166 ASP A C 1
ATOM 1316 O O . ASP A 1 166 ? 20.485 -3.795 -9.561 1.00 33.62 166 ASP A O 1
ATOM 1320 N N . GLU A 1 167 ? 20.421 -3.406 -11.774 1.00 43.25 167 GLU A N 1
ATOM 1321 C CA . GLU A 1 167 ? 19.607 -4.591 -12.095 1.00 43.25 167 GLU A CA 1
ATOM 1322 C C . GLU A 1 167 ? 20.298 -5.893 -11.653 1.00 43.25 167 GLU A C 1
ATOM 1324 O O . GLU A 1 167 ? 19.639 -6.905 -11.421 1.00 43.25 167 GLU A O 1
ATOM 1329 N N . LYS A 1 168 ? 21.618 -5.850 -11.434 1.00 34.59 168 LYS A N 1
ATOM 1330 C CA . LYS A 1 168 ? 22.450 -6.962 -10.961 1.00 34.59 168 LYS A CA 1
ATOM 1331 C C . LYS A 1 168 ? 22.167 -7.415 -9.519 1.00 34.59 168 LYS A C 1
ATOM 1333 O O . LYS A 1 168 ? 22.714 -8.433 -9.106 1.00 34.59 168 LYS A O 1
ATOM 1338 N N . GLY A 1 169 ? 21.330 -6.707 -8.750 1.00 36.78 169 GLY A N 1
ATOM 1339 C CA . GLY A 1 169 ? 21.114 -6.987 -7.321 1.00 36.78 169 GLY A CA 1
ATOM 1340 C C . GLY A 1 169 ? 19.687 -7.334 -6.885 1.00 36.78 169 GLY A C 1
ATOM 1341 O O . GLY A 1 169 ? 19.476 -7.631 -5.704 1.00 36.78 169 GLY A O 1
ATOM 1342 N N . ARG A 1 170 ? 18.678 -7.294 -7.769 1.00 52.12 170 ARG A N 1
ATOM 1343 C CA . ARG A 1 170 ? 17.317 -7.689 -7.366 1.00 52.12 170 ARG A CA 1
ATOM 1344 C C . ARG A 1 170 ? 17.244 -9.207 -7.301 1.00 52.12 170 ARG A C 1
ATOM 1346 O O . ARG A 1 170 ? 17.048 -9.869 -8.313 1.00 52.12 170 ARG A O 1
ATOM 1353 N N . GLY A 1 171 ? 17.378 -9.736 -6.083 1.00 56.50 171 GLY A N 1
ATOM 1354 C CA . GLY A 1 171 ? 16.985 -11.107 -5.773 1.00 56.50 171 GLY A CA 1
ATOM 1355 C C . GLY A 1 171 ? 15.622 -11.424 -6.390 1.00 56.50 171 GLY A C 1
ATOM 1356 O O . GLY A 1 171 ? 14.777 -10.530 -6.555 1.00 56.50 171 GLY A O 1
ATOM 1357 N N . SER A 1 172 ? 15.442 -12.685 -6.767 1.00 72.25 172 SER A N 1
ATOM 1358 C CA . SER A 1 172 ? 14.195 -13.190 -7.324 1.00 72.25 172 SER A CA 1
ATOM 1359 C C . SER A 1 172 ? 13.005 -12.736 -6.464 1.00 72.25 172 SER A C 1
ATOM 1361 O O . SER A 1 172 ? 13.075 -12.721 -5.232 1.00 72.25 172 SER A O 1
ATOM 1363 N N . GLN A 1 173 ? 11.956 -12.225 -7.118 1.00 84.94 173 GLN A N 1
ATOM 1364 C CA . GLN A 1 173 ? 10.755 -11.777 -6.412 1.00 84.94 173 GLN A CA 1
ATOM 1365 C C . GLN A 1 173 ? 10.060 -13.002 -5.832 1.00 84.94 173 GLN A C 1
ATOM 1367 O O . GLN A 1 173 ? 9.929 -14.011 -6.522 1.00 84.94 173 GLN A O 1
ATOM 1372 N N . LYS A 1 174 ? 9.622 -12.913 -4.580 1.00 91.38 174 LYS A N 1
ATOM 1373 C CA . LYS A 1 174 ? 8.999 -14.017 -3.861 1.00 91.38 174 LYS A CA 1
ATOM 1374 C C . LYS A 1 174 ? 7.601 -13.641 -3.424 1.00 91.38 174 LYS A C 1
ATOM 1376 O O . LYS A 1 174 ? 7.373 -12.518 -2.989 1.00 91.38 174 LYS A O 1
ATOM 1381 N N . MET A 1 175 ? 6.695 -14.606 -3.478 1.00 94.44 175 MET A N 1
ATOM 1382 C CA . MET A 1 175 ? 5.415 -14.544 -2.796 1.00 94.44 175 MET A CA 1
ATOM 1383 C C . MET A 1 175 ? 5.610 -15.094 -1.385 1.00 94.44 175 MET A C 1
ATOM 1385 O O . MET A 1 175 ? 5.846 -16.291 -1.203 1.00 94.44 175 MET A O 1
ATOM 1389 N N . LEU A 1 176 ? 5.547 -14.211 -0.394 1.00 96.19 176 LEU A N 1
ATOM 1390 C CA . LEU A 1 176 ? 5.563 -14.559 1.019 1.00 96.19 176 LEU A CA 1
ATOM 1391 C C . LEU A 1 176 ? 4.121 -14.702 1.504 1.00 96.19 176 LEU A C 1
ATOM 1393 O O . LEU A 1 176 ? 3.301 -13.810 1.289 1.00 96.19 176 LEU A O 1
ATOM 1397 N N . THR A 1 177 ? 3.805 -15.807 2.170 1.00 97.88 177 THR A N 1
ATOM 1398 C CA . THR A 1 177 ? 2.496 -16.013 2.800 1.00 97.88 177 THR A CA 1
ATOM 1399 C C . THR A 1 177 ? 2.667 -16.055 4.302 1.00 97.88 177 THR A C 1
ATOM 1401 O O . THR A 1 177 ? 3.349 -16.933 4.834 1.00 97.88 177 THR A O 1
ATOM 1404 N N . TYR A 1 178 ? 2.017 -15.121 4.978 1.00 98.25 178 TYR A N 1
ATOM 1405 C CA . TYR A 1 178 ? 1.943 -15.041 6.424 1.00 98.25 178 TYR A CA 1
ATOM 1406 C C . TYR A 1 178 ? 0.611 -15.588 6.908 1.00 98.25 178 TYR A C 1
ATOM 1408 O O . TYR A 1 178 ? -0.411 -15.441 6.241 1.00 98.25 178 TYR A O 1
ATOM 1416 N N . ARG A 1 179 ? 0.618 -16.189 8.092 1.00 98.44 179 ARG A N 1
ATOM 1417 C CA . ARG A 1 179 ? -0.586 -16.584 8.816 1.00 98.44 179 ARG A CA 1
ATOM 1418 C C . ARG A 1 179 ? -0.623 -15.856 10.152 1.00 98.44 179 ARG A C 1
ATOM 1420 O O . ARG A 1 179 ? 0.389 -15.802 10.846 1.00 98.44 179 ARG A O 1
ATOM 1427 N N . ALA A 1 180 ? -1.773 -15.296 10.516 1.00 98.44 180 ALA A N 1
ATOM 1428 C CA . ALA A 1 180 ? -1.952 -14.674 11.825 1.00 98.44 180 ALA A CA 1
ATOM 1429 C C . ALA A 1 180 ? -1.802 -15.729 12.939 1.00 98.44 180 ALA A C 1
ATOM 1431 O O . ALA A 1 180 ? -2.549 -16.712 12.970 1.00 98.44 180 ALA A O 1
ATOM 1432 N N . ALA A 1 181 ? -0.845 -15.535 13.849 1.00 98.12 181 ALA A N 1
ATOM 1433 C CA . ALA A 1 181 ? -0.538 -16.479 14.931 1.00 98.12 181 ALA A CA 1
ATOM 1434 C C . ALA A 1 181 ? -1.539 -16.380 16.103 1.00 98.12 181 ALA A C 1
ATOM 1436 O O . ALA A 1 181 ? -1.766 -17.348 16.842 1.00 98.12 181 ALA A O 1
ATOM 1437 N N . ARG A 1 182 ? -2.198 -15.222 16.224 1.00 97.56 182 ARG A N 1
ATOM 1438 C CA . ARG A 1 182 ? -3.258 -14.892 17.186 1.00 97.56 182 ARG A CA 1
ATOM 1439 C C . ARG A 1 182 ? -4.335 -14.032 16.525 1.00 97.56 182 ARG A C 1
ATOM 1441 O O . ARG A 1 182 ? -4.171 -13.618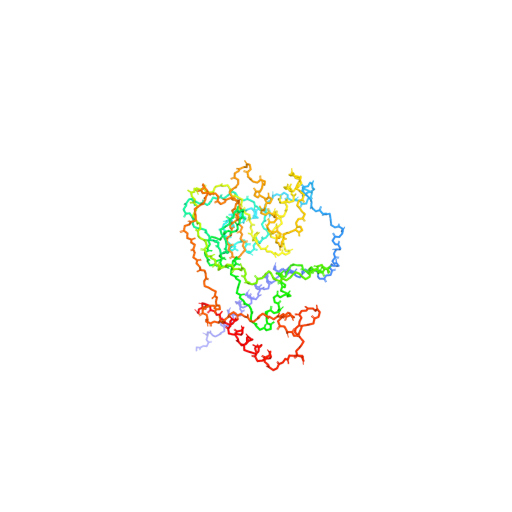 15.381 1.00 97.56 182 ARG A O 1
ATOM 1448 N N . ASP A 1 183 ? -5.396 -13.727 17.265 1.00 98.00 183 ASP A N 1
ATOM 1449 C CA . ASP A 1 183 ? -6.305 -12.653 16.873 1.00 98.00 183 ASP A CA 1
ATOM 1450 C C . ASP A 1 183 ? -5.544 -11.326 16.957 1.00 98.00 183 ASP A C 1
ATOM 1452 O O . ASP A 1 183 ? -5.097 -10.897 18.028 1.00 98.00 183 ASP A O 1
ATOM 1456 N N . LEU A 1 184 ? -5.352 -10.701 15.802 1.00 97.88 184 LEU A N 1
ATOM 1457 C CA . LEU A 1 184 ? -4.766 -9.376 15.682 1.00 97.88 184 LEU A CA 1
ATOM 1458 C C . LEU A 1 184 ? -5.920 -8.377 15.782 1.00 97.88 184 LEU A C 1
ATOM 1460 O O . LEU A 1 184 ? -6.660 -8.177 14.822 1.00 97.88 184 LEU A O 1
ATOM 1464 N N . ASN A 1 185 ? -6.154 -7.843 16.976 1.00 96.50 185 ASN A N 1
ATOM 1465 C CA . ASN A 1 185 ? -7.371 -7.118 17.342 1.00 96.50 185 ASN A CA 1
ATOM 1466 C C . ASN A 1 185 ? -7.150 -5.628 17.625 1.00 96.50 185 ASN A C 1
ATOM 1468 O O . ASN A 1 185 ? -8.062 -4.948 18.099 1.00 96.50 185 ASN A O 1
ATOM 1472 N N . LYS A 1 186 ? -5.948 -5.117 17.348 1.00 96.75 186 LYS A N 1
ATOM 1473 C CA . LYS A 1 186 ? -5.596 -3.707 17.513 1.00 96.75 186 LYS A CA 1
ATOM 1474 C C . LYS A 1 186 ? -5.261 -3.086 16.164 1.00 96.75 186 LYS A C 1
ATOM 1476 O O . LYS A 1 186 ? -4.152 -2.601 15.957 1.00 96.75 186 LYS A O 1
ATOM 1481 N N . PHE A 1 187 ? -6.227 -3.105 15.251 1.00 97.44 187 PHE A N 1
ATOM 1482 C CA . PHE A 1 187 ? -6.134 -2.411 13.968 1.00 97.44 187 PHE A CA 1
ATOM 1483 C C . PHE A 1 187 ? -6.930 -1.112 13.953 1.00 97.44 187 PHE A C 1
ATOM 1485 O O . PHE A 1 187 ? -8.035 -1.045 14.495 1.00 97.44 187 PHE A O 1
ATOM 1492 N N . LEU A 1 188 ? -6.390 -0.120 13.242 1.00 96.81 188 LEU A N 1
ATOM 1493 C CA . LEU A 1 188 ? -7.157 1.008 12.721 1.00 96.81 188 LEU A CA 1
ATOM 1494 C C . LEU A 1 188 ? -7.585 0.683 11.287 1.00 96.81 188 LEU A C 1
ATOM 1496 O O . LEU A 1 188 ? -6.752 0.686 10.383 1.00 96.81 188 LEU A O 1
ATOM 1500 N N . TYR A 1 189 ? -8.866 0.400 11.067 1.00 97.12 189 TYR A N 1
ATOM 1501 C CA . TYR A 1 189 ? -9.438 0.406 9.723 1.00 97.12 189 TYR A CA 1
ATOM 1502 C C . TYR A 1 189 ? -9.800 1.839 9.338 1.00 97.12 189 TYR A C 1
ATOM 1504 O O . TYR A 1 189 ? -10.536 2.518 10.058 1.00 97.12 189 TYR A O 1
ATOM 1512 N N . LEU A 1 190 ? -9.250 2.286 8.217 1.00 96.06 190 LEU A N 1
ATOM 1513 C CA . LEU A 1 190 ? -9.460 3.610 7.657 1.00 96.06 190 LEU A CA 1
ATOM 1514 C C . LEU A 1 190 ? -10.548 3.527 6.590 1.00 96.06 190 LEU A C 1
ATOM 1516 O O . LEU A 1 190 ? -10.429 2.743 5.651 1.00 96.06 190 LEU A O 1
ATOM 1520 N N . ASP A 1 191 ? -11.615 4.299 6.774 1.00 94.12 191 ASP A N 1
ATOM 1521 C CA . ASP A 1 191 ? -12.776 4.290 5.883 1.00 94.12 191 ASP A CA 1
ATOM 1522 C C . ASP A 1 191 ? -12.480 4.897 4.501 1.00 94.12 191 ASP A C 1
ATOM 1524 O O . ASP A 1 191 ? -11.503 5.623 4.317 1.00 94.12 191 ASP A O 1
ATOM 1528 N N . GLY A 1 192 ? -13.374 4.654 3.541 1.00 94.56 192 GLY A N 1
ATOM 1529 C CA . GLY A 1 192 ? -13.225 5.118 2.163 1.00 94.56 192 GLY A CA 1
ATOM 1530 C C . GLY A 1 192 ? -12.120 4.379 1.409 1.00 94.56 192 GLY A C 1
ATOM 1531 O O . GLY A 1 192 ? -11.663 3.312 1.822 1.00 94.56 192 GLY A O 1
ATOM 1532 N N . ALA A 1 193 ? -11.702 4.935 0.276 1.00 95.12 193 ALA A N 1
ATOM 1533 C CA . ALA A 1 193 ? -10.630 4.405 -0.561 1.00 95.12 193 ALA A CA 1
ATOM 1534 C C . ALA A 1 193 ? -9.261 4.876 -0.050 1.00 95.12 193 ALA A C 1
ATOM 1536 O O . ALA A 1 193 ? -8.448 5.414 -0.794 1.00 95.12 193 ALA A O 1
ATOM 1537 N N . SER A 1 194 ? -8.999 4.705 1.245 1.00 94.94 194 SER A N 1
ATOM 1538 C CA . SER A 1 194 ? -7.885 5.356 1.939 1.00 94.94 194 SER A CA 1
ATOM 1539 C C . SER A 1 194 ? -6.483 4.898 1.509 1.00 94.94 194 SER A C 1
ATOM 1541 O O . SER A 1 194 ? -5.485 5.405 2.017 1.00 94.94 194 SER A O 1
ATOM 1543 N N . ALA A 1 195 ? -6.353 3.931 0.600 1.00 94.31 195 ALA A N 1
ATOM 1544 C CA . ALA A 1 195 ? -5.076 3.597 -0.031 1.00 94.31 195 ALA A CA 1
ATOM 1545 C C . ALA A 1 195 ? -4.872 4.258 -1.409 1.00 94.31 195 ALA A C 1
ATOM 1547 O O . ALA A 1 195 ? -3.783 4.135 -1.983 1.00 94.31 195 ALA A O 1
ATOM 1548 N N . ALA A 1 196 ? -5.885 4.962 -1.926 1.00 92.38 196 ALA A N 1
ATOM 1549 C CA . ALA A 1 196 ? -5.840 5.652 -3.206 1.00 92.38 196 ALA A CA 1
ATOM 1550 C C . ALA A 1 196 ? -4.933 6.885 -3.131 1.00 92.38 196 ALA A C 1
ATOM 1552 O O . ALA A 1 196 ? -5.077 7.750 -2.269 1.00 92.38 196 ALA A O 1
ATOM 1553 N N . LYS A 1 197 ? -3.972 6.960 -4.053 1.00 88.06 197 LYS A N 1
ATOM 1554 C CA . LYS A 1 197 ? -2.916 7.987 -4.062 1.00 88.06 197 LYS A CA 1
ATOM 1555 C C . LYS A 1 197 ? -3.287 9.117 -5.013 1.00 88.06 197 LYS A C 1
ATOM 1557 O O . LYS A 1 197 ? -2.606 9.334 -6.015 1.00 88.06 197 LYS A O 1
ATOM 1562 N N . THR A 1 198 ? -4.411 9.769 -4.741 1.00 84.94 198 THR A N 1
ATOM 1563 C CA . THR A 1 198 ? -4.919 10.860 -5.576 1.00 84.94 198 THR A CA 1
ATOM 1564 C C . THR A 1 198 ? -4.887 12.197 -4.834 1.00 84.94 198 THR A C 1
ATOM 1566 O O . THR A 1 198 ? -4.675 12.244 -3.623 1.00 84.94 198 THR A O 1
ATOM 1569 N N . ASP A 1 199 ? -5.117 13.283 -5.573 1.00 82.88 199 ASP A N 1
ATOM 1570 C CA . ASP A 1 199 ? -5.177 14.640 -5.028 1.00 82.88 199 ASP A CA 1
ATOM 1571 C C . ASP A 1 199 ? -6.593 15.009 -4.507 1.00 82.88 199 ASP A C 1
ATOM 1573 O O . ASP A 1 199 ? -6.820 16.164 -4.149 1.00 82.88 199 ASP A O 1
ATOM 1577 N N . SER A 1 200 ? -7.562 14.071 -4.471 1.00 86.38 200 SER A N 1
ATOM 1578 C CA . SER A 1 200 ? -8.928 14.314 -3.953 1.00 86.38 200 SER A CA 1
ATOM 1579 C C . SER A 1 200 ? -9.127 14.057 -2.456 1.00 86.38 200 SER A C 1
ATOM 1581 O O . SER A 1 200 ? -10.219 14.314 -1.949 1.00 86.38 200 SER A O 1
ATOM 1583 N N . GLY A 1 201 ? -8.083 13.642 -1.733 1.00 90.19 201 GLY A N 1
ATOM 1584 C CA . GLY A 1 201 ? -8.063 13.649 -0.264 1.00 90.19 201 GLY A CA 1
ATOM 1585 C C . GLY A 1 201 ? -8.333 12.302 0.410 1.00 90.19 201 GLY A C 1
ATOM 1586 O O . GLY A 1 201 ? -8.551 12.244 1.618 1.00 90.19 201 GLY A O 1
ATOM 1587 N N . GLU A 1 202 ? -8.285 11.184 -0.317 1.00 93.56 202 GLU A N 1
ATOM 1588 C CA . GLU A 1 202 ? -8.519 9.849 0.255 1.00 93.56 202 GLU A CA 1
ATOM 1589 C C . GLU A 1 202 ? -7.517 9.481 1.366 1.00 93.56 202 GLU A C 1
ATOM 1591 O O . GLU A 1 202 ? -7.836 8.721 2.282 1.00 93.56 202 GLU A O 1
ATOM 1596 N N . MET A 1 203 ? -6.306 10.045 1.328 1.00 92.50 203 MET A N 1
ATOM 1597 C CA . MET A 1 203 ? -5.273 9.834 2.350 1.00 92.50 203 MET A CA 1
ATOM 1598 C C . MET A 1 203 ? -5.250 10.900 3.456 1.00 92.50 203 MET A C 1
ATOM 1600 O O . MET A 1 203 ? -4.415 10.803 4.361 1.00 92.50 203 MET A O 1
ATOM 1604 N N . ASP A 1 204 ? -6.143 11.893 3.437 1.00 90.44 204 ASP A N 1
ATOM 1605 C CA . ASP A 1 204 ? -6.067 13.054 4.337 1.00 90.44 204 ASP A CA 1
ATOM 1606 C C . ASP A 1 204 ? -6.156 12.666 5.815 1.00 90.44 204 ASP A C 1
ATOM 1608 O O . ASP A 1 204 ? -5.470 13.246 6.657 1.00 90.44 204 ASP A O 1
ATOM 1612 N N . THR A 1 205 ? -6.927 11.628 6.147 1.00 90.38 205 THR A N 1
ATOM 1613 C CA . THR A 1 205 ? -7.005 11.087 7.514 1.00 90.38 205 THR A CA 1
ATOM 1614 C C . THR A 1 205 ? -5.650 10.589 8.018 1.00 90.38 205 THR A C 1
ATOM 1616 O O . THR A 1 205 ? -5.239 10.907 9.135 1.00 90.38 205 THR A O 1
ATOM 1619 N N . GLN A 1 206 ? -4.908 9.865 7.178 1.00 93.44 206 GLN A N 1
ATOM 1620 C CA . GLN A 1 206 ? -3.574 9.349 7.500 1.00 93.44 206 GLN A CA 1
ATOM 1621 C C . GLN A 1 206 ? -2.551 10.465 7.596 1.00 93.44 206 GLN A C 1
ATOM 1623 O O . GLN A 1 206 ? -1.751 10.472 8.530 1.00 93.44 206 GLN A O 1
ATOM 1628 N N . LEU A 1 207 ? -2.590 11.409 6.654 1.00 91.62 207 LEU A N 1
ATOM 1629 C CA . LEU A 1 207 ? -1.740 12.592 6.667 1.00 91.62 207 LEU A CA 1
ATOM 1630 C C . LEU A 1 207 ? -1.969 13.403 7.947 1.00 91.62 207 LEU A C 1
ATOM 1632 O O . LEU A 1 207 ? -1.014 13.727 8.650 1.00 91.62 207 LEU A O 1
ATOM 1636 N N . MET A 1 208 ? -3.225 13.688 8.292 1.00 90.44 208 MET A N 1
ATOM 1637 C CA . MET A 1 208 ? -3.571 14.450 9.488 1.00 90.44 208 MET A CA 1
ATOM 1638 C C . MET A 1 208 ? -3.101 13.736 10.757 1.00 90.44 208 MET A C 1
ATOM 1640 O O . MET A 1 208 ? -2.430 14.349 11.589 1.00 90.44 208 MET A O 1
ATOM 1644 N N . LEU A 1 209 ? -3.388 12.436 10.892 1.00 92.69 209 LEU A N 1
ATOM 1645 C CA . LEU A 1 209 ? -2.937 11.640 12.034 1.00 92.69 209 LEU A CA 1
ATOM 1646 C C . LEU A 1 209 ? -1.404 11.619 12.127 1.00 92.69 209 LEU A C 1
ATOM 1648 O O . LEU A 1 209 ? -0.842 11.865 13.192 1.00 92.69 209 LEU A O 1
ATOM 1652 N N . SER A 1 210 ? -0.723 11.397 11.003 1.00 93.38 210 SER A N 1
ATOM 1653 C CA . SER A 1 210 ? 0.736 11.436 10.881 1.00 93.38 210 SER A CA 1
ATOM 1654 C C . SER A 1 210 ? 1.326 12.783 11.309 1.00 93.38 210 SER A C 1
ATOM 1656 O O . SER A 1 210 ? 2.300 12.814 12.062 1.00 93.38 210 SER A O 1
ATOM 1658 N N . ASN A 1 211 ? 0.733 13.900 10.883 1.00 91.00 211 ASN A N 1
ATOM 1659 C CA . ASN A 1 211 ? 1.184 15.244 11.240 1.00 91.00 211 ASN A CA 1
ATOM 1660 C C . ASN A 1 211 ? 1.006 15.519 12.734 1.00 91.00 211 ASN A C 1
ATOM 1662 O O . ASN A 1 211 ? 1.934 15.992 13.386 1.00 91.00 211 ASN A O 1
ATOM 1666 N N . VAL A 1 212 ? -0.146 15.154 13.307 1.00 91.75 212 VAL A N 1
ATOM 1667 C CA . VAL A 1 212 ? -0.369 15.265 14.755 1.00 91.75 212 VAL A CA 1
ATOM 1668 C C . VAL A 1 212 ? 0.644 14.412 15.522 1.00 91.75 212 VAL A C 1
ATOM 1670 O O . VAL A 1 212 ? 1.194 14.868 16.522 1.00 91.75 212 VAL A O 1
ATOM 1673 N N . ILE A 1 213 ? 0.947 13.200 15.049 1.00 94.31 213 ILE A N 1
ATOM 1674 C CA . ILE A 1 213 ? 1.974 12.338 15.646 1.00 94.31 213 ILE A CA 1
ATOM 1675 C C . ILE A 1 213 ? 3.362 12.984 15.566 1.00 94.31 213 ILE A C 1
ATOM 1677 O O . ILE A 1 213 ? 4.084 12.951 16.564 1.00 94.31 213 ILE A O 1
ATOM 1681 N N . LYS A 1 214 ? 3.730 13.581 14.422 1.00 92.56 214 LYS A N 1
ATOM 1682 C CA . LYS A 1 214 ? 5.008 14.292 14.245 1.00 92.56 214 LYS A CA 1
ATOM 1683 C C . LYS A 1 214 ? 5.188 15.343 15.337 1.00 92.56 214 LYS A C 1
ATOM 1685 O O . LYS A 1 214 ? 6.188 15.308 16.050 1.00 92.56 214 LYS A O 1
ATOM 1690 N N . GLU A 1 215 ? 4.189 16.207 15.501 1.00 91.44 215 GLU A N 1
ATOM 1691 C CA . GLU A 1 215 ? 4.184 17.282 16.498 1.00 91.44 215 GLU A CA 1
ATOM 1692 C C . GLU A 1 215 ? 4.214 16.731 17.929 1.00 91.44 215 GLU A C 1
ATOM 1694 O O . GLU A 1 215 ? 5.044 17.121 18.745 1.00 91.44 215 GLU A O 1
ATOM 1699 N N . LYS A 1 216 ? 3.338 15.772 18.259 1.00 91.88 216 LYS A N 1
ATOM 1700 C CA . LYS A 1 216 ? 3.221 15.246 19.631 1.00 91.88 216 LYS A CA 1
ATOM 1701 C C . LYS A 1 216 ? 4.432 14.429 20.078 1.00 91.88 216 LYS A C 1
ATOM 1703 O O . LYS A 1 216 ? 4.690 14.356 21.277 1.00 91.88 216 LYS A O 1
ATOM 1708 N N . LEU A 1 217 ? 5.147 13.798 19.147 1.00 93.44 217 LEU A N 1
ATOM 1709 C CA . LEU A 1 217 ? 6.347 13.009 19.433 1.00 93.44 217 LEU A CA 1
ATOM 1710 C C . LEU A 1 217 ? 7.655 13.755 19.119 1.00 93.44 217 LEU A C 1
ATOM 1712 O O . LEU A 1 217 ? 8.716 13.143 19.240 1.00 93.44 217 LEU A O 1
ATOM 1716 N N . ASN A 1 218 ? 7.597 15.038 18.732 1.00 92.50 218 ASN A N 1
ATOM 1717 C CA . ASN A 1 218 ? 8.749 15.847 18.311 1.00 92.50 218 ASN A CA 1
ATOM 1718 C C . ASN A 1 218 ? 9.644 15.120 17.289 1.00 92.50 218 ASN A C 1
ATOM 1720 O O . ASN A 1 218 ? 10.861 15.017 17.462 1.00 92.50 218 ASN A O 1
ATOM 1724 N N . LEU A 1 219 ? 9.036 14.547 16.247 1.00 90.25 219 LEU A N 1
ATOM 1725 C CA . LEU A 1 219 ? 9.779 13.826 15.216 1.00 90.25 219 LEU A CA 1
ATOM 1726 C C . LEU A 1 219 ? 10.448 14.805 14.248 1.00 90.25 219 LEU A C 1
ATOM 1728 O O . LEU A 1 219 ? 9.817 15.728 13.739 1.00 90.25 219 LEU A O 1
ATOM 1732 N N . THR A 1 220 ? 11.726 14.566 13.967 1.00 84.50 220 THR A N 1
ATOM 1733 C CA . THR A 1 220 ? 12.544 15.364 13.041 1.00 84.50 220 THR A CA 1
ATOM 1734 C C . THR A 1 220 ? 12.582 14.761 11.636 1.00 84.50 220 THR A C 1
ATOM 1736 O O . THR A 1 220 ? 13.515 15.009 10.881 1.00 84.50 220 THR A O 1
ATOM 1739 N N . ASP A 1 221 ? 11.646 13.868 11.311 1.00 77.25 221 ASP A N 1
ATOM 1740 C CA . ASP A 1 221 ? 11.531 13.297 9.978 1.00 77.25 221 ASP A CA 1
ATOM 1741 C C . ASP A 1 221 ? 10.754 14.267 9.074 1.00 77.25 221 ASP A C 1
ATOM 1743 O O . ASP A 1 221 ? 9.600 14.619 9.322 1.00 77.25 221 ASP A O 1
ATOM 1747 N N . ASP A 1 222 ? 11.384 14.729 8.000 1.00 65.44 222 ASP A N 1
ATOM 1748 C CA . ASP A 1 222 ? 10.792 15.756 7.131 1.00 65.44 222 ASP A CA 1
ATOM 1749 C C . ASP A 1 222 ? 10.144 15.169 5.874 1.00 65.44 222 ASP A C 1
ATOM 1751 O O . ASP A 1 222 ? 9.722 15.893 4.982 1.00 65.44 222 ASP A O 1
ATOM 1755 N N . GLY A 1 223 ? 10.033 13.839 5.804 1.00 59.91 223 GLY A N 1
ATOM 1756 C CA . GLY A 1 223 ? 9.519 13.135 4.627 1.00 59.91 223 GLY A CA 1
ATOM 1757 C C . GLY A 1 223 ? 10.463 13.161 3.421 1.00 59.91 223 GLY A C 1
ATOM 1758 O O . GLY A 1 223 ? 10.201 12.467 2.447 1.00 59.91 223 GLY A O 1
ATOM 1759 N N . GLU A 1 224 ? 11.591 13.876 3.496 1.00 52.41 224 GLU A N 1
ATOM 1760 C CA . GLU A 1 224 ? 12.521 14.067 2.372 1.00 52.41 224 GLU A CA 1
ATOM 1761 C C . GLU A 1 224 ? 13.191 12.773 1.881 1.00 52.41 224 GLU A C 1
ATOM 1763 O O . GLU A 1 224 ? 13.617 12.689 0.731 1.00 52.41 224 GLU A O 1
ATOM 1768 N N . ASN A 1 225 ? 13.253 11.737 2.723 1.00 51.06 225 ASN A N 1
ATOM 1769 C CA . ASN A 1 225 ? 13.915 10.470 2.396 1.00 51.06 225 ASN A CA 1
ATOM 1770 C C . ASN A 1 225 ? 12.969 9.375 1.891 1.00 51.06 225 ASN A C 1
ATOM 1772 O O . ASN A 1 225 ? 13.435 8.306 1.485 1.00 51.06 225 ASN A O 1
ATOM 1776 N N . GLU A 1 226 ? 11.656 9.598 1.913 1.00 55.91 226 GLU A N 1
ATOM 1777 C CA . GLU A 1 226 ? 10.701 8.568 1.531 1.00 55.91 226 GLU A CA 1
ATOM 1778 C C . GLU A 1 226 ? 10.089 8.864 0.168 1.00 55.91 226 GLU A C 1
ATOM 1780 O O . GLU A 1 226 ? 9.346 9.817 -0.025 1.00 55.91 226 GLU A O 1
ATOM 1785 N N . ARG A 1 227 ? 10.369 7.977 -0.793 1.00 63.06 227 ARG A N 1
ATOM 1786 C CA . ARG A 1 227 ? 9.827 8.033 -2.162 1.00 63.06 227 ARG A CA 1
ATOM 1787 C C . ARG A 1 227 ? 8.291 7.927 -2.224 1.00 63.06 227 ARG A C 1
ATOM 1789 O O . ARG A 1 227 ? 7.741 7.984 -3.317 1.00 63.06 227 ARG A O 1
ATOM 1796 N N . MET A 1 228 ? 7.629 7.682 -1.091 1.00 77.12 228 MET A N 1
ATOM 1797 C CA . MET A 1 228 ? 6.219 7.313 -0.960 1.00 77.12 228 MET A CA 1
ATOM 1798 C C . MET A 1 228 ? 5.658 7.897 0.346 1.00 77.12 228 MET A C 1
ATOM 1800 O O . MET A 1 228 ? 6.060 7.470 1.429 1.00 77.12 228 MET A O 1
ATOM 1804 N N . ALA A 1 229 ? 4.751 8.873 0.258 1.00 86.25 229 ALA A N 1
ATOM 1805 C CA . ALA A 1 229 ? 4.199 9.584 1.417 1.00 86.25 229 ALA A CA 1
ATOM 1806 C C . ALA A 1 229 ? 3.465 8.651 2.401 1.00 86.25 229 ALA A C 1
ATOM 1808 O O . ALA A 1 229 ? 3.506 8.846 3.615 1.00 86.25 229 ALA A O 1
ATOM 1809 N N . GLU A 1 230 ? 2.852 7.586 1.893 1.00 89.25 230 GLU A N 1
ATOM 1810 C CA . GLU A 1 230 ? 2.169 6.568 2.682 1.00 89.25 230 GLU A CA 1
ATOM 1811 C C . GLU A 1 230 ? 3.108 5.790 3.612 1.00 89.25 230 GLU A C 1
ATOM 1813 O O . GLU A 1 230 ? 2.672 5.356 4.680 1.00 89.25 230 GLU A O 1
ATOM 1818 N N . ARG A 1 231 ? 4.396 5.649 3.260 1.00 91.44 231 ARG A N 1
ATOM 1819 C CA . ARG A 1 231 ? 5.392 5.040 4.152 1.00 9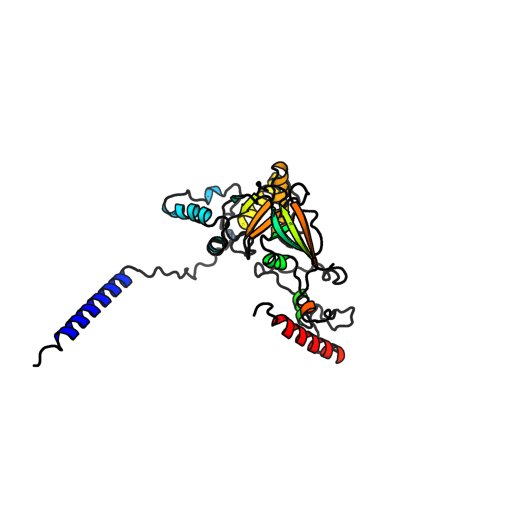1.44 231 ARG A CA 1
ATOM 1820 C C . ARG A 1 231 ? 5.673 5.908 5.360 1.00 91.44 231 ARG A C 1
ATOM 1822 O O . ARG A 1 231 ? 5.715 5.373 6.468 1.00 91.44 231 ARG A O 1
ATOM 1829 N N . LEU A 1 232 ? 5.690 7.224 5.177 1.00 91.88 232 LEU A N 1
ATOM 1830 C CA . LEU A 1 232 ? 5.941 8.154 6.265 1.00 91.88 232 LEU A CA 1
ATOM 1831 C C . LEU A 1 232 ? 4.771 8.111 7.243 1.00 91.88 232 LEU A C 1
ATOM 1833 O O . LEU A 1 232 ? 4.959 8.057 8.460 1.00 91.88 232 LEU A O 1
ATOM 1837 N N . TYR A 1 233 ? 3.549 8.092 6.705 1.00 93.44 233 TYR A N 1
ATOM 1838 C CA . TYR A 1 233 ? 2.336 8.034 7.513 1.00 93.44 233 TYR A CA 1
ATOM 1839 C C . TYR A 1 233 ? 2.270 6.720 8.293 1.00 93.44 233 TYR A C 1
ATOM 1841 O O . TYR A 1 233 ? 2.104 6.739 9.512 1.00 93.44 233 TYR A O 1
ATOM 1849 N N . ALA A 1 234 ? 2.484 5.589 7.618 1.00 94.88 234 ALA A N 1
ATOM 1850 C CA . ALA A 1 234 ? 2.539 4.271 8.237 1.00 94.88 234 ALA A CA 1
ATOM 1851 C C . ALA A 1 234 ? 3.612 4.179 9.332 1.00 94.88 234 ALA A C 1
ATOM 1853 O O . ALA A 1 234 ? 3.314 3.740 10.442 1.00 94.88 234 ALA A O 1
ATOM 1854 N N . ALA A 1 235 ? 4.836 4.642 9.061 1.00 94.25 235 ALA A N 1
ATOM 1855 C CA . ALA A 1 235 ? 5.940 4.620 10.016 1.00 94.25 235 ALA A CA 1
ATOM 1856 C C . ALA A 1 235 ? 5.587 5.378 11.300 1.00 94.25 235 ALA A C 1
ATOM 1858 O O . ALA A 1 235 ? 5.785 4.872 12.409 1.00 94.25 235 ALA A O 1
ATOM 1859 N N . ARG A 1 236 ? 5.019 6.580 11.159 1.00 94.94 236 ARG A N 1
ATOM 1860 C CA . ARG A 1 236 ? 4.599 7.414 12.290 1.00 94.94 236 ARG A CA 1
ATOM 1861 C C . ARG A 1 236 ? 3.442 6.792 13.057 1.00 94.94 236 ARG A C 1
ATOM 1863 O O . ARG A 1 236 ? 3.521 6.709 14.281 1.00 94.94 236 ARG A O 1
ATOM 1870 N N . ILE A 1 237 ? 2.413 6.303 12.364 1.00 96.56 237 ILE A N 1
ATOM 1871 C CA . ILE A 1 237 ? 1.258 5.648 12.993 1.00 96.56 237 ILE A CA 1
ATOM 1872 C C . ILE A 1 237 ? 1.694 4.383 13.741 1.00 96.56 237 ILE A C 1
ATOM 1874 O O . ILE A 1 237 ? 1.336 4.223 14.905 1.00 96.56 237 ILE A O 1
ATOM 1878 N N . CYS A 1 238 ? 2.539 3.536 13.150 1.00 96.81 238 CYS A N 1
ATOM 1879 C CA . CYS A 1 238 ? 3.093 2.361 13.825 1.00 96.81 238 CYS A CA 1
ATOM 1880 C C . CYS A 1 238 ? 3.968 2.736 15.029 1.00 96.81 238 CYS A C 1
ATOM 1882 O O . CYS A 1 238 ? 3.870 2.115 16.089 1.00 96.81 238 CYS A O 1
ATOM 1884 N N . LYS A 1 239 ? 4.796 3.782 14.910 1.00 95.75 239 LYS A N 1
ATOM 1885 C CA . LYS A 1 239 ? 5.627 4.274 16.018 1.00 95.75 239 LYS A CA 1
ATOM 1886 C C . LYS A 1 239 ? 4.779 4.778 17.185 1.00 95.75 239 LYS A C 1
ATOM 1888 O O . LYS A 1 239 ? 5.053 4.419 18.328 1.00 95.75 239 LYS A O 1
ATOM 1893 N N . TRP A 1 240 ? 3.756 5.580 16.900 1.00 96.50 240 TRP A N 1
ATOM 1894 C CA . TRP A 1 240 ? 2.809 6.079 17.897 1.00 96.50 240 TRP A CA 1
ATOM 1895 C C . TRP A 1 240 ? 1.956 4.961 18.501 1.00 96.50 240 TRP A C 1
ATOM 1897 O O . TRP A 1 240 ? 1.715 4.962 19.702 1.00 96.50 240 TRP A O 1
ATOM 1907 N N . GLY A 1 241 ? 1.532 3.994 17.689 1.00 96.31 241 GLY A N 1
ATOM 1908 C CA . GLY A 1 241 ? 0.690 2.875 18.099 1.00 96.31 241 GLY A CA 1
ATOM 1909 C C . GLY A 1 241 ? 1.408 1.832 18.959 1.00 96.31 241 GLY A C 1
ATOM 1910 O O . GLY A 1 241 ? 0.761 1.114 19.724 1.00 96.31 241 GLY A O 1
ATOM 1911 N N . LYS A 1 242 ? 2.743 1.755 18.881 1.00 95.31 242 LYS A N 1
ATOM 1912 C CA . LYS A 1 242 ? 3.554 0.733 19.559 1.00 95.31 242 LYS A CA 1
ATOM 1913 C C . LYS A 1 242 ? 3.289 0.609 21.072 1.00 95.31 242 LYS A C 1
ATOM 1915 O O . LYS A 1 242 ? 3.079 -0.517 21.517 1.00 95.31 242 LYS A O 1
ATOM 1920 N N . PRO A 1 243 ? 3.236 1.689 21.881 1.00 96.25 243 PRO A N 1
ATOM 1921 C CA . PRO A 1 243 ? 2.938 1.587 23.314 1.00 96.25 243 PRO A CA 1
ATOM 1922 C C . PRO A 1 243 ? 1.526 1.062 23.612 1.00 96.25 243 PRO A C 1
ATOM 1924 O O . PRO A 1 243 ? 1.290 0.509 24.682 1.00 96.25 243 PRO A O 1
ATOM 1927 N N . PHE A 1 244 ? 0.592 1.206 22.668 1.00 95.25 244 PHE A N 1
ATOM 1928 C CA . PHE A 1 244 ? -0.776 0.692 22.773 1.00 95.25 244 PHE A CA 1
ATOM 1929 C C . PHE A 1 244 ? -0.898 -0.758 22.275 1.00 95.25 244 PHE A C 1
ATOM 1931 O O . PHE A 1 244 ? -1.939 -1.399 22.450 1.00 95.25 244 PHE A O 1
ATOM 1938 N N . GLY A 1 245 ? 0.174 -1.304 21.692 1.00 95.44 245 GLY A N 1
ATOM 1939 C CA . GLY A 1 245 ? 0.199 -2.611 21.045 1.00 95.44 245 GLY A CA 1
ATOM 1940 C C . GLY A 1 245 ? -0.562 -2.634 19.722 1.00 95.44 245 GLY A C 1
ATOM 1941 O O . GLY A 1 245 ? -1.170 -3.651 19.422 1.00 95.44 245 GLY A O 1
ATOM 1942 N N . LEU A 1 246 ? -0.598 -1.516 18.987 1.00 97.38 246 LEU A N 1
ATOM 1943 C CA . LEU A 1 246 ? -1.219 -1.453 17.663 1.00 97.38 246 LEU A CA 1
ATOM 1944 C C . LEU A 1 246 ? -0.612 -2.522 16.741 1.00 97.38 246 LEU A C 1
ATOM 1946 O O . LEU A 1 246 ? 0.601 -2.545 16.538 1.00 97.38 246 LEU A O 1
ATOM 1950 N N . ASP A 1 247 ? -1.466 -3.372 16.175 1.00 98.00 247 ASP A N 1
ATOM 1951 C CA . ASP A 1 247 ? -1.075 -4.414 15.225 1.00 98.00 247 ASP A CA 1
ATOM 1952 C C . ASP A 1 247 ? -0.804 -3.805 13.844 1.00 98.00 247 ASP A C 1
ATOM 1954 O O . ASP A 1 247 ? 0.159 -4.175 13.170 1.00 98.00 247 ASP A O 1
ATOM 1958 N N . GLY A 1 248 ? -1.614 -2.825 13.433 1.00 97.62 248 GLY A N 1
ATOM 1959 C CA . GLY A 1 248 ? -1.439 -2.159 12.150 1.00 97.62 248 GLY A CA 1
ATOM 1960 C C . GLY A 1 248 ? -2.604 -1.289 11.703 1.00 97.62 248 GLY A C 1
ATOM 1961 O O . GLY A 1 248 ? -3.451 -0.863 12.495 1.00 97.62 248 GLY A O 1
ATOM 1962 N N . ILE A 1 249 ? -2.653 -1.065 10.393 1.00 97.88 249 ILE A N 1
ATOM 1963 C CA . ILE A 1 249 ? -3.677 -0.281 9.698 1.00 97.88 249 ILE A CA 1
ATOM 1964 C C . ILE A 1 249 ? -4.301 -1.144 8.600 1.00 97.88 249 ILE A C 1
ATOM 1966 O O . ILE A 1 249 ? -3.584 -1.875 7.923 1.00 97.88 249 ILE A O 1
ATOM 1970 N N . ILE A 1 250 ? -5.613 -1.039 8.397 1.00 97.88 250 ILE A N 1
ATOM 1971 C CA . ILE A 1 250 ? -6.327 -1.652 7.268 1.00 97.88 250 ILE A CA 1
ATOM 1972 C C . ILE A 1 250 ? -6.870 -0.534 6.377 1.00 97.88 250 ILE A C 1
ATOM 1974 O O . ILE A 1 250 ? -7.439 0.433 6.886 1.00 97.88 250 ILE A O 1
ATOM 1978 N N . ARG A 1 251 ? -6.693 -0.655 5.060 1.00 96.56 251 ARG A N 1
ATOM 1979 C CA . ARG A 1 251 ? -7.109 0.342 4.056 1.00 96.56 251 ARG A CA 1
ATOM 1980 C C . ARG A 1 251 ? -7.374 -0.315 2.696 1.00 96.56 251 ARG A C 1
ATOM 1982 O O . ARG A 1 251 ? -7.025 -1.478 2.510 1.00 96.56 251 ARG A O 1
ATOM 1989 N N . VAL A 1 252 ? -8.017 0.395 1.765 1.00 95.31 252 VAL A N 1
ATOM 1990 C CA . VAL A 1 252 ? -8.418 -0.151 0.451 1.00 95.31 252 VAL A CA 1
ATOM 1991 C C . VAL A 1 252 ? -8.160 0.825 -0.701 1.00 95.31 252 VAL A C 1
ATOM 1993 O O . VAL A 1 252 ? -8.305 2.034 -0.544 1.00 95.31 252 VAL A O 1
ATOM 1996 N N . GLU A 1 253 ? -7.744 0.281 -1.847 1.00 90.94 253 GLU A N 1
ATOM 1997 C CA . GLU A 1 253 ? -7.693 0.947 -3.163 1.00 90.94 253 GLU A CA 1
ATOM 1998 C C . GLU A 1 253 ? -8.184 -0.062 -4.213 1.00 90.94 253 GLU A C 1
ATOM 2000 O O . GLU A 1 253 ? -9.380 -0.196 -4.437 1.00 90.94 253 GLU A O 1
ATOM 2005 N N . VAL A 1 254 ? -7.276 -0.857 -4.790 1.00 88.12 254 VAL A N 1
ATOM 2006 C CA . VAL A 1 254 ? -7.629 -1.953 -5.713 1.00 88.12 254 VAL A CA 1
ATOM 2007 C C . VAL A 1 254 ? -8.129 -3.183 -4.948 1.00 88.12 254 VAL A C 1
ATOM 2009 O O . VAL A 1 254 ? -8.949 -3.945 -5.454 1.00 88.12 254 VAL A O 1
ATOM 2012 N N . GLY A 1 255 ? -7.660 -3.354 -3.714 1.00 92.50 255 GLY A N 1
ATOM 2013 C CA . GLY A 1 255 ? -8.103 -4.368 -2.767 1.00 92.50 255 GLY A CA 1
ATOM 2014 C C . GLY A 1 255 ? -7.731 -3.960 -1.344 1.00 92.50 255 GLY A C 1
ATOM 2015 O O . GLY A 1 255 ? -7.047 -2.953 -1.138 1.00 92.50 255 GLY A O 1
ATOM 2016 N N . PHE A 1 256 ? -8.201 -4.719 -0.352 1.00 95.75 256 PHE A N 1
ATOM 2017 C CA . PHE A 1 256 ? -7.816 -4.480 1.038 1.00 95.75 256 PHE A CA 1
ATOM 2018 C C . PHE A 1 256 ? -6.343 -4.831 1.257 1.00 95.75 256 PHE A C 1
ATOM 2020 O O . PHE A 1 256 ? -5.899 -5.951 0.979 1.00 95.75 256 PHE A O 1
ATOM 2027 N N . GLU A 1 257 ? -5.616 -3.873 1.818 1.00 96.38 257 GLU A N 1
ATOM 2028 C CA . GLU A 1 257 ? -4.249 -4.030 2.291 1.00 96.38 257 GLU A CA 1
ATOM 2029 C C . GLU A 1 257 ? -4.158 -3.770 3.795 1.00 96.38 257 GLU A C 1
ATOM 2031 O O . GLU A 1 257 ? -4.901 -2.979 4.384 1.00 96.38 257 GLU A O 1
ATOM 2036 N N . VAL A 1 258 ? -3.218 -4.473 4.409 1.00 97.94 258 VAL A N 1
ATOM 2037 C CA . VAL A 1 258 ? -2.858 -4.381 5.813 1.00 97.94 258 VAL A CA 1
ATOM 2038 C C . VAL A 1 258 ? -1.445 -3.834 5.879 1.00 97.94 258 VAL A C 1
ATOM 2040 O O . VAL A 1 258 ? -0.512 -4.441 5.364 1.00 97.94 258 VAL A O 1
ATOM 2043 N N . VAL A 1 259 ? -1.267 -2.708 6.553 1.00 97.69 259 VAL A N 1
ATOM 2044 C CA . VAL A 1 259 ? 0.056 -2.247 6.965 1.00 97.69 259 VAL A CA 1
ATOM 2045 C C . VAL A 1 259 ? 0.313 -2.830 8.344 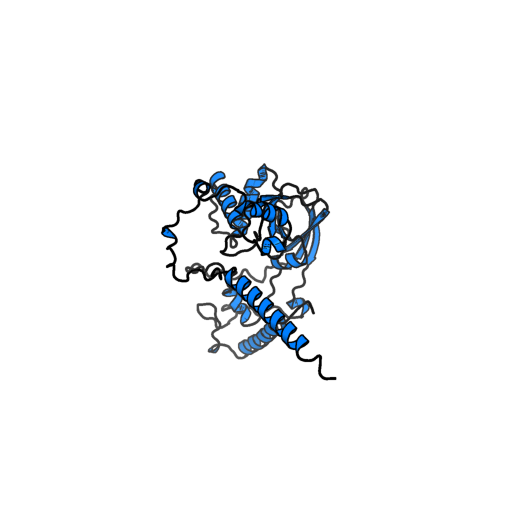1.00 97.69 259 VAL A C 1
ATOM 2047 O O . VAL A 1 259 ? -0.194 -2.310 9.339 1.00 97.69 259 VAL A O 1
ATOM 2050 N N . LEU A 1 260 ? 1.043 -3.942 8.405 1.00 98.19 260 LEU A N 1
ATOM 2051 C CA . LEU A 1 260 ? 1.363 -4.602 9.669 1.00 98.19 260 LEU A CA 1
ATOM 2052 C C . LEU A 1 260 ? 2.570 -3.907 10.302 1.00 98.19 260 LEU A C 1
ATOM 2054 O O . LEU A 1 260 ? 3.594 -3.743 9.642 1.00 98.19 260 LEU A O 1
ATOM 2058 N N . CYS A 1 261 ? 2.468 -3.508 11.570 1.00 97.44 261 CYS A N 1
ATOM 2059 C CA . CYS A 1 261 ? 3.522 -2.746 12.243 1.00 97.44 261 CYS A CA 1
ATOM 2060 C C . CYS A 1 261 ? 4.695 -3.607 12.731 1.00 97.44 261 CYS A C 1
ATOM 2062 O O . CYS A 1 261 ? 5.818 -3.106 12.824 1.00 97.44 261 CYS A O 1
ATOM 2064 N N . ASP A 1 262 ? 4.443 -4.876 13.061 1.00 94.19 262 ASP A N 1
ATOM 2065 C CA . ASP A 1 262 ? 5.439 -5.793 13.617 1.00 94.19 262 ASP A CA 1
ATOM 2066 C C . ASP A 1 262 ? 5.208 -7.242 13.159 1.00 94.19 262 ASP A C 1
ATOM 2068 O O . ASP A 1 262 ? 4.156 -7.832 13.409 1.00 94.19 262 ASP A O 1
ATOM 2072 N N . PHE A 1 263 ? 6.241 -7.815 12.540 1.00 94.56 263 PHE A N 1
ATOM 2073 C CA . PHE A 1 263 ? 6.288 -9.179 12.007 1.00 94.56 263 PHE A CA 1
ATOM 2074 C C . PHE A 1 263 ? 6.847 -10.207 13.006 1.00 94.56 263 PHE A C 1
ATOM 2076 O O . PHE A 1 263 ? 7.298 -11.282 12.607 1.00 94.56 263 PHE A O 1
ATOM 2083 N N . SER A 1 264 ? 6.859 -9.891 14.302 1.00 90.81 264 SER A N 1
ATOM 2084 C CA . SER A 1 264 ? 7.247 -10.841 15.345 1.00 90.81 264 SER A CA 1
ATOM 2085 C C . SER A 1 264 ? 6.426 -12.137 15.291 1.00 90.81 264 SER A C 1
ATOM 2087 O O . SER A 1 264 ? 5.255 -12.154 14.901 1.00 90.81 264 SER A O 1
ATOM 2089 N N . ALA A 1 265 ? 7.051 -13.238 15.724 1.00 87.56 265 ALA A N 1
ATOM 2090 C CA . ALA A 1 265 ? 6.446 -14.573 15.711 1.00 87.56 265 ALA A CA 1
ATOM 2091 C C . ALA A 1 265 ? 5.175 -14.683 16.578 1.00 87.56 265 ALA A C 1
ATOM 2093 O O . ALA A 1 265 ? 4.361 -15.579 16.365 1.00 87.56 265 ALA A O 1
ATOM 2094 N N . ASP A 1 266 ? 4.986 -13.758 17.524 1.00 91.50 266 ASP A N 1
ATOM 2095 C CA . ASP A 1 266 ? 3.776 -13.663 18.347 1.00 91.50 266 ASP A CA 1
ATOM 2096 C C . ASP A 1 266 ? 2.573 -13.110 17.561 1.00 91.50 266 ASP A C 1
ATOM 2098 O O . ASP A 1 266 ? 1.420 -13.346 17.934 1.00 91.50 266 ASP A O 1
ATOM 2102 N N . ASN A 1 267 ? 2.822 -12.379 16.468 1.00 93.75 267 ASN A N 1
ATOM 2103 C CA . ASN A 1 267 ? 1.791 -11.771 15.629 1.00 93.75 267 ASN A CA 1
ATOM 2104 C C . ASN A 1 267 ? 1.513 -12.614 14.384 1.00 93.75 267 ASN A C 1
ATOM 2106 O O . ASN A 1 267 ? 0.355 -12.911 14.074 1.00 93.75 267 ASN A O 1
ATOM 2110 N N . VAL A 1 268 ? 2.567 -13.008 13.670 1.00 97.19 268 VAL A N 1
ATOM 2111 C CA . VAL A 1 268 ? 2.465 -13.717 12.393 1.00 97.19 268 VAL A CA 1
ATOM 2112 C C . VAL A 1 268 ? 3.546 -14.776 12.247 1.00 97.19 268 VAL A C 1
ATOM 2114 O O . VAL A 1 268 ? 4.669 -14.631 12.719 1.00 97.19 268 VAL A O 1
ATOM 2117 N N . GLU A 1 269 ? 3.218 -15.831 11.516 1.00 97.00 269 GLU A N 1
ATOM 2118 C CA . GLU A 1 269 ? 4.160 -16.865 11.100 1.00 97.00 269 GLU A CA 1
ATOM 2119 C C . GLU A 1 269 ? 4.277 -16.879 9.571 1.00 97.00 269 GLU A C 1
ATOM 2121 O O . GLU A 1 269 ? 3.279 -16.782 8.855 1.00 97.00 269 GLU A O 1
ATOM 2126 N N . LEU A 1 270 ? 5.501 -16.991 9.056 1.00 97.38 270 LEU A N 1
ATOM 2127 C CA . LEU A 1 270 ? 5.742 -17.172 7.627 1.00 97.38 270 LEU A CA 1
ATOM 2128 C C . LEU A 1 270 ? 5.512 -18.646 7.270 1.00 97.38 270 LEU A C 1
ATOM 2130 O O . LEU A 1 270 ? 6.299 -19.506 7.659 1.00 97.38 270 LEU A O 1
ATOM 2134 N N . VAL A 1 271 ? 4.445 -18.936 6.527 1.00 97.50 271 VAL A N 1
ATOM 2135 C CA . VAL A 1 271 ? 4.027 -20.311 6.193 1.00 97.50 271 VAL A CA 1
ATOM 2136 C C . VAL A 1 271 ? 4.399 -20.735 4.775 1.00 97.50 271 VAL A C 1
ATOM 2138 O O . VAL A 1 271 ? 4.388 -21.926 4.475 1.00 97.50 271 VAL A O 1
ATOM 2141 N N . SER A 1 272 ? 4.727 -19.784 3.897 1.00 97.00 272 SER A N 1
ATOM 2142 C CA . SER A 1 272 ? 5.177 -20.067 2.532 1.00 97.00 272 SER A CA 1
ATOM 2143 C C . SER A 1 272 ? 6.092 -18.967 2.000 1.00 97.00 272 SER A C 1
ATOM 2145 O O . SER A 1 272 ? 5.905 -17.789 2.305 1.00 97.00 272 SER A O 1
ATOM 2147 N N . MET A 1 273 ? 7.070 -19.359 1.185 1.00 95.75 273 MET A N 1
ATOM 2148 C CA . MET A 1 273 ? 7.967 -18.472 0.446 1.00 95.75 273 MET A CA 1
ATOM 2149 C C . MET A 1 273 ? 8.221 -19.099 -0.926 1.00 95.75 273 MET A C 1
ATOM 2151 O O . MET A 1 273 ? 9.001 -20.044 -1.041 1.00 95.75 273 MET A O 1
ATOM 2155 N N . LEU A 1 274 ? 7.551 -18.589 -1.958 1.00 92.88 274 LEU A N 1
ATOM 2156 C CA . LEU A 1 274 ? 7.624 -19.130 -3.317 1.00 92.88 274 LEU A CA 1
ATOM 2157 C C . LEU A 1 274 ? 8.292 -18.139 -4.259 1.00 92.88 274 LEU A C 1
ATOM 2159 O O . LEU A 1 274 ? 7.991 -16.952 -4.210 1.00 92.88 274 LEU A O 1
ATOM 2163 N N . GLU A 1 275 ? 9.157 -18.624 -5.143 1.00 89.38 275 GLU A N 1
ATOM 2164 C CA . GLU A 1 275 ? 9.706 -17.804 -6.223 1.00 89.38 275 GLU A CA 1
ATOM 2165 C C . GLU A 1 275 ? 8.599 -17.456 -7.225 1.00 89.38 275 GLU A C 1
ATOM 2167 O O . GLU A 1 275 ? 7.876 -18.330 -7.706 1.00 89.38 275 GLU A O 1
ATOM 2172 N N . MET A 1 276 ? 8.457 -16.171 -7.534 1.00 84.94 276 MET A N 1
ATOM 2173 C CA . MET A 1 276 ? 7.486 -15.685 -8.506 1.00 84.94 276 MET A CA 1
ATOM 2174 C C . MET A 1 276 ? 8.062 -15.788 -9.913 1.00 84.94 276 MET A C 1
ATOM 2176 O O . MET A 1 276 ? 9.187 -15.358 -10.175 1.00 84.94 276 MET A O 1
ATOM 2180 N N . VAL A 1 277 ? 7.248 -16.290 -10.837 1.00 81.62 277 VAL A N 1
ATOM 2181 C CA . VAL A 1 277 ? 7.577 -16.303 -12.264 1.00 81.62 277 VAL A CA 1
ATOM 2182 C C . VAL A 1 277 ? 7.160 -14.969 -12.871 1.00 81.62 277 VAL A C 1
ATOM 2184 O O . VAL A 1 277 ? 5.996 -14.578 -12.794 1.00 81.62 277 VAL A O 1
ATOM 2187 N N . GLN A 1 278 ? 8.109 -14.256 -13.475 1.00 78.31 278 GLN A N 1
ATOM 2188 C CA . GLN A 1 278 ? 7.797 -13.013 -14.176 1.00 78.31 278 GLN A CA 1
ATOM 2189 C C . GLN A 1 278 ? 7.200 -13.308 -15.562 1.00 78.31 278 GLN A C 1
ATOM 2191 O O . GLN A 1 278 ? 7.578 -14.303 -16.189 1.00 78.31 278 GLN A O 1
ATOM 2196 N N . PRO A 1 279 ? 6.321 -12.445 -16.108 1.00 80.31 279 PRO A N 1
ATOM 2197 C CA . PRO A 1 279 ? 5.688 -12.725 -17.396 1.00 80.31 279 PRO A CA 1
ATOM 2198 C C . PRO A 1 279 ? 6.696 -12.889 -18.550 1.00 80.31 279 PRO A C 1
ATOM 2200 O O . PRO A 1 279 ? 6.453 -13.646 -19.482 1.00 80.31 279 PRO A O 1
ATOM 2203 N N . ASN A 1 280 ? 7.869 -12.247 -18.481 1.00 81.88 280 ASN A N 1
ATOM 2204 C CA . ASN A 1 280 ? 8.902 -12.374 -19.513 1.00 81.88 280 ASN A CA 1
ATOM 2205 C C . ASN A 1 280 ? 9.566 -13.757 -19.466 1.00 81.88 280 ASN A C 1
ATOM 2207 O O . ASN A 1 280 ? 9.846 -14.336 -20.510 1.00 81.88 280 ASN A O 1
ATOM 2211 N N . GLN A 1 281 ? 9.736 -14.317 -18.265 1.00 82.75 281 GLN A N 1
ATOM 2212 C CA . GLN A 1 281 ? 10.216 -15.686 -18.078 1.00 82.75 281 GLN A CA 1
ATOM 2213 C C . GLN A 1 281 ? 9.190 -16.700 -18.589 1.00 82.75 281 GLN A C 1
ATOM 2215 O O . GLN A 1 281 ? 9.569 -17.668 -19.240 1.00 82.75 281 GLN A O 1
ATOM 2220 N N . TYR A 1 282 ? 7.897 -16.450 -18.355 1.00 83.56 282 TYR A N 1
ATOM 2221 C CA . TYR A 1 282 ? 6.815 -17.280 -18.894 1.00 83.56 282 TYR A CA 1
ATOM 2222 C C . TYR A 1 282 ? 6.816 -17.309 -20.432 1.00 83.56 282 TYR A C 1
ATOM 2224 O O . TYR A 1 282 ? 6.607 -18.357 -21.036 1.00 83.56 282 TYR A O 1
ATOM 2232 N N . LEU A 1 283 ? 7.109 -16.172 -21.067 1.00 85.81 283 LEU A N 1
ATOM 2233 C CA . LEU A 1 283 ? 7.217 -16.047 -22.523 1.00 85.81 283 LEU A CA 1
ATOM 2234 C C . LEU A 1 283 ? 8.568 -16.514 -23.097 1.00 85.81 283 LEU A C 1
ATOM 2236 O O . LEU A 1 283 ? 8.757 -16.466 -24.311 1.00 85.81 283 LEU A O 1
ATOM 2240 N N . GLY A 1 284 ? 9.514 -16.948 -22.256 1.00 87.31 284 GLY A N 1
ATOM 2241 C CA . GLY A 1 284 ? 10.858 -17.339 -22.691 1.00 87.31 284 GLY A CA 1
ATOM 2242 C C . GLY A 1 284 ? 11.697 -16.180 -23.243 1.00 87.31 284 GLY A C 1
ATOM 2243 O O . GLY A 1 284 ? 12.617 -16.412 -24.027 1.00 87.31 284 GLY A O 1
ATOM 2244 N N . LEU A 1 285 ? 11.381 -14.937 -22.866 1.00 87.38 285 LEU A N 1
ATOM 2245 C CA . LEU A 1 285 ? 12.127 -13.753 -23.289 1.00 87.38 285 LEU A CA 1
ATOM 2246 C C . LEU A 1 285 ? 13.422 -13.612 -22.467 1.00 87.38 285 LEU A C 1
ATOM 2248 O O . LEU A 1 285 ? 13.391 -13.791 -21.243 1.00 87.38 285 LEU A O 1
ATOM 2252 N N . PRO A 1 286 ? 14.558 -13.262 -23.100 1.00 88.19 286 PRO A N 1
ATOM 2253 C CA . PRO A 1 286 ? 15.812 -13.021 -22.387 1.00 88.19 286 PRO A CA 1
ATOM 2254 C C . PRO A 1 286 ? 15.735 -11.740 -21.543 1.00 88.19 286 PRO A C 1
ATOM 2256 O O . PRO A 1 286 ? 14.759 -10.995 -21.612 1.00 88.19 286 PRO A O 1
ATOM 2259 N N . ALA A 1 287 ? 16.758 -11.458 -20.734 1.00 86.06 287 ALA A N 1
ATOM 2260 C CA . ALA A 1 287 ? 16.873 -10.155 -20.074 1.00 86.06 287 ALA A CA 1
ATOM 2261 C C . ALA A 1 287 ? 17.006 -9.024 -21.122 1.00 86.06 287 ALA A C 1
ATOM 2263 O O . ALA A 1 287 ? 17.606 -9.266 -22.174 1.00 86.06 287 ALA A O 1
ATOM 2264 N N . PRO A 1 288 ? 16.443 -7.826 -20.868 1.00 88.81 288 PRO A N 1
ATOM 2265 C CA . PRO A 1 288 ? 16.560 -6.693 -21.783 1.00 88.81 288 PRO A CA 1
ATOM 2266 C C . PRO A 1 288 ? 18.010 -6.208 -21.888 1.00 88.81 288 PRO A C 1
ATOM 2268 O O . PRO A 1 288 ? 18.800 -6.347 -20.951 1.00 88.81 288 PRO A O 1
ATOM 2271 N N . THR A 1 289 ? 18.355 -5.607 -23.023 1.00 91.06 289 THR A N 1
ATOM 2272 C CA . THR A 1 289 ? 19.663 -4.984 -23.217 1.00 91.06 289 THR A CA 1
ATOM 2273 C C . THR A 1 289 ? 19.777 -3.720 -22.367 1.00 91.06 289 THR A C 1
ATOM 2275 O O . THR A 1 289 ? 18.882 -2.875 -22.342 1.00 91.06 289 THR A O 1
ATOM 2278 N N . VAL A 1 290 ? 20.910 -3.555 -21.683 1.00 90.12 290 VAL A N 1
ATOM 2279 C CA . VAL A 1 290 ? 21.195 -2.346 -20.903 1.00 90.12 290 VAL A CA 1
ATOM 2280 C C . VAL A 1 290 ? 21.590 -1.217 -21.858 1.00 90.12 290 VAL A C 1
ATOM 2282 O O . VAL A 1 290 ? 22.693 -1.199 -22.397 1.00 90.12 290 VAL A O 1
ATOM 2285 N N . ILE A 1 291 ? 20.684 -0.258 -22.067 1.00 89.00 291 ILE A N 1
ATOM 2286 C CA . ILE A 1 291 ? 20.934 0.921 -22.908 1.00 89.00 291 ILE A CA 1
ATOM 2287 C C . ILE A 1 291 ? 21.566 2.028 -22.057 1.00 89.00 291 ILE A C 1
ATOM 2289 O O . ILE A 1 291 ? 20.877 2.751 -21.326 1.00 89.00 291 ILE A O 1
ATOM 2293 N N . SER A 1 292 ? 22.888 2.180 -22.114 1.00 89.56 292 SER A N 1
ATOM 2294 C CA . SER A 1 292 ? 23.610 3.217 -21.365 1.00 89.56 292 SER A CA 1
ATOM 2295 C C . SER A 1 292 ? 24.802 3.788 -22.138 1.00 89.56 292 SER A C 1
ATOM 2297 O O . SER A 1 292 ? 25.278 3.180 -23.098 1.00 89.56 292 SER A O 1
ATOM 2299 N N . LYS A 1 293 ? 25.291 4.965 -21.715 1.00 88.94 293 LYS A N 1
ATOM 2300 C CA . LYS A 1 293 ? 26.478 5.596 -22.323 1.00 88.94 293 LYS A CA 1
ATOM 2301 C C . LYS A 1 293 ? 27.725 4.736 -22.111 1.00 88.94 293 LYS A C 1
ATOM 2303 O O . LYS A 1 293 ? 28.575 4.667 -22.992 1.00 88.94 293 LYS A O 1
ATOM 2308 N N . GLU A 1 294 ? 27.811 4.064 -20.964 1.00 90.88 294 GLU A N 1
ATOM 2309 C CA . GLU A 1 294 ? 28.909 3.166 -20.591 1.00 90.88 294 GLU A CA 1
ATOM 2310 C C . GLU A 1 294 ? 28.968 1.933 -21.502 1.00 90.88 294 GLU A C 1
ATOM 2312 O O . GLU A 1 294 ? 30.054 1.498 -21.870 1.00 90.88 294 GLU A O 1
ATOM 2317 N N . GLU A 1 295 ? 27.807 1.432 -21.931 1.00 90.06 295 GLU A N 1
ATOM 2318 C CA . GLU A 1 295 ? 27.673 0.328 -22.893 1.00 90.06 295 GLU A CA 1
ATOM 2319 C C . GLU A 1 295 ? 27.729 0.808 -24.363 1.00 90.06 295 GLU A C 1
ATOM 2321 O O . GLU A 1 295 ? 27.407 0.062 -25.286 1.00 90.06 295 GLU A O 1
ATOM 2326 N N . GLY A 1 296 ? 28.126 2.065 -24.607 1.00 91.50 296 GLY A N 1
ATOM 2327 C CA . GLY A 1 296 ? 28.350 2.614 -25.949 1.00 91.50 296 GLY A CA 1
ATOM 2328 C C . GLY A 1 296 ? 27.092 3.059 -26.702 1.00 91.50 296 GLY A C 1
ATOM 2329 O O . GLY A 1 296 ? 27.151 3.257 -27.918 1.00 91.50 296 GLY A O 1
ATOM 2330 N N . TRP A 1 297 ? 25.953 3.225 -26.022 1.00 94.62 297 TRP A N 1
ATOM 2331 C CA . TRP A 1 297 ? 24.727 3.718 -26.655 1.00 94.62 297 TRP A CA 1
ATOM 2332 C C . TRP A 1 297 ? 24.735 5.247 -26.807 1.00 94.62 297 TRP A C 1
ATOM 2334 O O . TRP A 1 297 ? 25.053 5.956 -25.843 1.00 94.62 297 TRP A O 1
ATOM 2344 N N . PRO A 1 298 ? 24.342 5.784 -27.979 1.00 94.44 298 PRO A N 1
ATOM 2345 C CA . PRO A 1 298 ? 24.291 7.223 -28.207 1.00 94.44 298 PRO A CA 1
ATOM 2346 C C . PRO A 1 298 ? 23.072 7.826 -27.496 1.00 94.44 298 PRO A C 1
ATOM 2348 O O . PRO A 1 298 ? 21.941 7.753 -27.979 1.00 94.44 298 PRO A O 1
ATOM 2351 N N . LEU A 1 299 ? 23.305 8.404 -26.316 1.00 92.75 299 LEU A N 1
ATOM 2352 C CA . LEU A 1 299 ? 22.286 9.073 -25.505 1.00 92.75 299 LEU A CA 1
ATOM 2353 C C . LEU A 1 299 ? 22.583 10.573 -25.374 1.00 92.75 299 LEU A C 1
ATOM 2355 O O . LEU A 1 299 ? 23.733 10.966 -25.153 1.00 92.75 299 LEU A O 1
ATOM 2359 N N . ASP A 1 300 ? 21.548 11.407 -25.437 1.00 88.94 300 ASP A N 1
ATOM 2360 C CA . ASP A 1 300 ? 21.655 12.851 -25.220 1.00 88.94 300 ASP A CA 1
ATOM 2361 C C . ASP A 1 300 ? 21.899 13.199 -23.731 1.00 88.94 300 ASP A C 1
ATOM 2363 O O . ASP A 1 300 ? 22.152 12.337 -22.877 1.00 88.94 300 ASP A O 1
ATOM 2367 N N . GLU A 1 301 ? 21.892 14.488 -23.390 1.00 86.75 301 GLU A N 1
ATOM 2368 C CA . GLU A 1 301 ? 22.035 14.945 -21.997 1.00 86.75 301 GLU A CA 1
ATOM 2369 C C . GLU A 1 301 ? 20.833 14.576 -21.113 1.00 86.75 301 GLU A C 1
ATOM 2371 O O . GLU A 1 301 ? 20.984 14.434 -19.901 1.00 86.75 301 GLU A O 1
ATOM 2376 N N . ASN A 1 302 ? 19.663 14.355 -21.717 1.00 83.25 302 ASN A N 1
ATOM 2377 C CA . ASN A 1 302 ? 18.424 13.974 -21.041 1.00 83.25 302 ASN A CA 1
ATOM 2378 C C . ASN A 1 302 ? 18.261 12.446 -20.918 1.00 83.25 302 ASN A C 1
ATOM 2380 O O . ASN A 1 302 ? 17.265 11.971 -20.369 1.00 83.25 302 ASN A O 1
ATOM 2384 N N . GLY A 1 303 ? 19.223 11.663 -21.418 1.00 82.94 303 GLY A N 1
ATOM 2385 C CA . GLY A 1 303 ? 19.181 10.201 -21.412 1.00 82.94 303 GLY A CA 1
ATOM 2386 C C . GLY A 1 303 ? 18.278 9.587 -22.488 1.00 82.94 303 GLY A C 1
ATOM 2387 O O . GLY A 1 303 ? 17.926 8.414 -22.364 1.00 82.94 303 GLY A O 1
ATOM 2388 N N . SER A 1 304 ? 17.909 10.355 -23.514 1.00 88.38 304 SER A N 1
ATOM 2389 C CA . SER A 1 304 ? 17.131 9.906 -24.675 1.00 88.38 304 SER A CA 1
ATOM 2390 C C . SER A 1 304 ? 18.053 9.395 -25.784 1.00 88.38 304 SER A C 1
ATOM 2392 O O . SER A 1 304 ? 19.174 9.881 -25.923 1.00 88.38 304 SER A O 1
ATOM 2394 N N . LEU A 1 305 ? 17.589 8.431 -26.586 1.00 91.62 305 LEU A N 1
ATOM 2395 C CA . LEU A 1 305 ? 18.346 7.918 -27.735 1.00 91.62 305 LEU A CA 1
ATOM 2396 C C . LEU A 1 305 ? 18.505 8.972 -28.828 1.00 91.62 305 LEU A C 1
ATOM 2398 O O . LEU A 1 305 ? 17.542 9.621 -29.232 1.00 91.62 305 LEU A O 1
ATOM 2402 N N . VAL A 1 306 ? 19.726 9.075 -29.344 1.00 93.94 306 VAL A N 1
ATOM 2403 C CA . VAL A 1 306 ? 20.069 9.883 -30.513 1.00 93.94 306 VAL A CA 1
ATOM 2404 C C . VAL A 1 306 ? 20.039 8.962 -31.737 1.00 93.94 306 VAL A C 1
ATOM 2406 O O . VAL A 1 306 ? 21.027 8.314 -32.078 1.00 93.94 306 VAL A O 1
ATOM 2409 N N . GLU A 1 307 ? 18.853 8.824 -32.335 1.00 92.56 307 GLU A N 1
ATOM 2410 C CA . GLU A 1 307 ? 18.528 7.803 -33.351 1.00 92.56 307 GLU A CA 1
ATOM 2411 C C . GLU A 1 307 ? 19.436 7.839 -34.595 1.00 92.56 307 GLU A C 1
ATOM 2413 O O . GLU A 1 307 ? 19.736 6.802 -35.190 1.00 92.56 307 GLU A O 1
ATOM 2418 N N . ASP A 1 308 ? 19.908 9.021 -34.987 1.00 94.19 308 ASP A N 1
ATOM 2419 C CA . ASP A 1 308 ? 20.795 9.231 -36.134 1.00 94.19 308 ASP A CA 1
ATOM 2420 C C . ASP A 1 308 ? 22.227 8.729 -35.897 1.00 94.19 308 ASP A C 1
ATOM 2422 O O . ASP A 1 308 ? 22.950 8.465 -36.858 1.00 94.19 308 ASP A O 1
ATOM 2426 N N . GLN A 1 309 ? 22.624 8.543 -34.637 1.00 95.25 309 GLN A N 1
ATOM 2427 C CA . GLN A 1 309 ? 23.957 8.073 -34.250 1.00 95.25 309 GLN A CA 1
ATOM 2428 C C . GLN A 1 309 ? 24.012 6.567 -33.971 1.00 95.25 309 GLN A C 1
ATOM 2430 O O . GLN A 1 309 ? 25.072 6.048 -33.620 1.00 95.25 309 GLN A O 1
ATOM 2435 N N . LEU A 1 310 ? 22.893 5.851 -34.119 1.00 95.00 310 LEU A N 1
ATOM 2436 C CA . LEU A 1 310 ? 22.848 4.412 -33.881 1.00 95.00 310 LEU A CA 1
ATOM 2437 C C . LEU A 1 310 ? 23.577 3.631 -34.975 1.00 95.00 310 LEU A C 1
ATOM 2439 O O . LEU A 1 310 ? 23.342 3.836 -36.172 1.00 95.00 310 LEU A O 1
ATOM 2443 N N . THR A 1 311 ? 24.395 2.668 -34.551 1.00 96.50 311 THR A N 1
ATOM 2444 C CA . THR A 1 311 ? 24.966 1.663 -35.454 1.00 96.50 311 THR A CA 1
ATOM 2445 C C . THR A 1 311 ? 23.876 0.729 -35.984 1.00 96.50 311 THR A C 1
ATOM 2447 O O . THR A 1 311 ? 22.801 0.601 -35.393 1.00 96.50 311 THR A O 1
ATOM 2450 N N . ASP A 1 312 ? 24.146 0.039 -37.092 1.00 96.56 312 ASP A N 1
ATOM 2451 C CA . ASP A 1 312 ? 23.192 -0.928 -37.651 1.00 96.56 312 ASP A CA 1
ATOM 2452 C C . ASP A 1 312 ? 22.901 -2.080 -36.671 1.00 96.56 312 ASP A C 1
ATOM 2454 O O . ASP A 1 312 ? 21.751 -2.500 -36.536 1.00 96.56 312 ASP A O 1
ATOM 2458 N N . ASP A 1 313 ? 23.903 -2.512 -35.896 1.00 95.50 313 ASP A N 1
ATOM 2459 C CA . ASP A 1 313 ? 23.730 -3.512 -34.834 1.00 95.50 313 ASP A CA 1
ATOM 2460 C C . ASP A 1 313 ? 22.821 -3.000 -33.706 1.00 95.50 313 ASP A C 1
ATOM 2462 O O . ASP A 1 313 ? 21.927 -3.716 -33.250 1.00 95.50 313 ASP A O 1
ATOM 2466 N N . GLN A 1 314 ? 23.002 -1.748 -33.269 1.00 95.75 314 GLN A N 1
ATOM 2467 C CA . GLN A 1 314 ? 22.153 -1.127 -32.247 1.00 95.75 314 GLN A CA 1
ATOM 2468 C C . GLN A 1 314 ? 20.704 -0.999 -32.729 1.00 95.75 314 GLN A C 1
ATOM 2470 O O . GLN A 1 314 ? 19.779 -1.308 -31.975 1.00 95.75 314 GLN A O 1
ATOM 2475 N N . LYS A 1 315 ? 20.491 -0.615 -33.995 1.00 96.19 315 LYS A N 1
ATOM 2476 C CA . LYS A 1 315 ? 19.153 -0.571 -34.607 1.00 96.19 315 LYS A CA 1
ATOM 2477 C C . LYS A 1 315 ? 18.505 -1.953 -34.634 1.00 96.19 315 LYS A C 1
ATOM 2479 O O . LYS A 1 315 ? 17.363 -2.084 -34.200 1.00 96.19 315 LYS A O 1
ATOM 2484 N N . ALA A 1 316 ? 19.237 -2.986 -35.053 1.00 96.56 316 ALA A N 1
ATOM 2485 C CA . ALA A 1 316 ? 18.731 -4.358 -35.095 1.00 96.56 316 ALA A CA 1
ATOM 2486 C C . ALA A 1 316 ? 18.369 -4.903 -33.699 1.00 96.56 316 ALA A C 1
ATOM 2488 O O . ALA A 1 316 ? 17.383 -5.630 -33.547 1.00 96.56 316 ALA A O 1
ATOM 2489 N N . ILE A 1 317 ? 19.138 -4.545 -32.663 1.00 95.62 317 ILE A N 1
ATOM 2490 C CA . ILE A 1 317 ? 18.805 -4.871 -31.268 1.00 95.62 317 ILE A CA 1
ATOM 2491 C C . ILE A 1 317 ? 17.497 -4.187 -30.861 1.00 95.62 317 ILE A C 1
ATOM 2493 O O . ILE A 1 317 ? 16.598 -4.871 -30.371 1.00 95.62 317 ILE A O 1
ATOM 2497 N N . LEU A 1 318 ? 17.369 -2.876 -31.094 1.00 96.06 318 LEU A N 1
ATOM 2498 C CA . LEU A 1 318 ? 16.165 -2.123 -30.734 1.00 96.06 318 LEU A CA 1
ATOM 2499 C C . LEU A 1 318 ? 14.924 -2.646 -31.458 1.00 96.06 318 LEU A C 1
ATOM 2501 O O . LEU A 1 318 ? 13.907 -2.856 -30.813 1.00 96.06 318 LEU A O 1
ATOM 2505 N N . GLU A 1 319 ? 14.996 -2.922 -32.761 1.00 96.25 319 GLU A N 1
ATOM 2506 C CA . GLU A 1 319 ? 13.863 -3.474 -33.517 1.00 96.25 319 GLU A CA 1
ATOM 2507 C C . GLU A 1 319 ? 13.390 -4.821 -32.955 1.00 96.25 319 GLU A C 1
ATOM 2509 O O . GLU A 1 319 ? 12.186 -5.058 -32.809 1.00 96.25 319 GLU A O 1
ATOM 2514 N N . ARG A 1 320 ? 14.330 -5.704 -32.598 1.00 96.12 320 ARG A N 1
ATOM 2515 C CA . ARG A 1 320 ? 14.011 -6.999 -31.987 1.00 96.12 320 ARG A CA 1
ATOM 2516 C C . ARG A 1 320 ? 13.359 -6.824 -30.618 1.00 96.12 320 ARG A C 1
ATOM 2518 O O . ARG A 1 320 ? 12.347 -7.464 -30.336 1.00 96.12 320 ARG A O 1
ATOM 2525 N N . GLU A 1 321 ? 13.939 -5.981 -29.772 1.00 95.19 321 GLU A N 1
ATOM 2526 C CA . GLU A 1 321 ? 13.444 -5.752 -28.419 1.00 95.19 321 GLU A CA 1
ATOM 2527 C C . GLU A 1 321 ? 12.116 -4.990 -28.383 1.00 95.19 321 GLU A C 1
ATOM 2529 O O . GLU A 1 321 ? 11.249 -5.332 -27.585 1.00 95.19 321 GLU A O 1
ATOM 2534 N N . ASP A 1 322 ? 11.893 -4.040 -29.290 1.00 95.19 322 ASP A N 1
ATOM 2535 C CA . ASP A 1 322 ? 10.599 -3.373 -29.464 1.00 95.19 322 ASP A CA 1
ATOM 2536 C C . ASP A 1 322 ? 9.526 -4.381 -29.918 1.00 95.19 322 ASP A C 1
ATOM 2538 O O . ASP A 1 322 ? 8.369 -4.323 -29.490 1.00 95.19 322 ASP A O 1
ATOM 2542 N N . GLY A 1 323 ? 9.912 -5.366 -30.738 1.00 93.75 323 GLY A N 1
ATOM 2543 C CA . GLY A 1 323 ? 9.071 -6.511 -31.080 1.00 93.75 323 GLY A CA 1
ATOM 2544 C C . GLY A 1 323 ? 8.693 -7.358 -29.859 1.00 93.75 323 GLY A C 1
ATOM 2545 O O . GLY A 1 323 ? 7.522 -7.715 -29.695 1.00 93.75 323 GLY A O 1
ATOM 2546 N N . TRP A 1 324 ? 9.654 -7.646 -28.974 1.00 94.06 324 TRP A N 1
ATOM 2547 C CA . TRP A 1 324 ? 9.389 -8.329 -27.703 1.00 94.06 324 TRP A CA 1
ATOM 2548 C C . TRP A 1 324 ? 8.502 -7.499 -26.782 1.00 94.06 324 TRP A C 1
ATOM 2550 O O . TRP A 1 324 ? 7.547 -8.041 -26.238 1.00 94.06 324 TRP A O 1
ATOM 2560 N N . GLU A 1 325 ? 8.742 -6.194 -26.662 1.00 92.88 325 GLU A N 1
ATOM 2561 C CA . GLU A 1 325 ? 7.908 -5.286 -25.872 1.00 92.88 325 GLU A CA 1
ATOM 2562 C C . GLU A 1 325 ? 6.465 -5.254 -26.386 1.00 92.88 325 GLU A C 1
ATOM 2564 O O . GLU A 1 325 ? 5.513 -5.253 -25.604 1.00 92.88 325 GLU A O 1
ATOM 2569 N N . LYS A 1 326 ? 6.268 -5.280 -27.707 1.00 90.88 326 LYS A N 1
ATOM 2570 C CA . LYS A 1 326 ? 4.937 -5.378 -28.313 1.00 90.88 326 LYS A CA 1
ATOM 2571 C C . LYS A 1 326 ? 4.252 -6.706 -27.988 1.00 90.88 326 LYS A C 1
ATOM 2573 O O . LYS A 1 326 ? 3.058 -6.717 -27.703 1.00 90.88 326 LYS A O 1
ATOM 2578 N N . ALA A 1 327 ? 4.966 -7.828 -28.034 1.00 86.94 327 ALA A N 1
ATOM 2579 C CA . ALA A 1 327 ? 4.401 -9.115 -27.625 1.00 86.94 327 ALA A CA 1
ATOM 2580 C C . ALA A 1 327 ? 4.068 -9.124 -26.123 1.00 86.94 327 ALA A C 1
ATOM 2582 O O . ALA A 1 327 ? 2.992 -9.564 -25.725 1.00 86.94 327 ALA A O 1
ATOM 2583 N N . PHE A 1 328 ? 4.968 -8.569 -25.312 1.00 86.12 328 PHE A N 1
ATOM 2584 C CA . PHE A 1 328 ? 4.865 -8.477 -23.864 1.00 86.12 328 PHE A CA 1
ATOM 2585 C C . PHE A 1 328 ? 3.692 -7.603 -23.407 1.00 86.12 328 PHE A C 1
ATOM 2587 O O . PHE A 1 328 ? 2.902 -8.012 -22.566 1.00 86.12 328 PHE A O 1
ATOM 2594 N N . SER A 1 329 ? 3.530 -6.419 -23.996 1.00 84.50 329 SER A N 1
ATOM 2595 C CA . SER A 1 329 ? 2.436 -5.488 -23.681 1.00 84.50 329 SER A CA 1
ATOM 2596 C C . SER A 1 329 ? 1.052 -6.003 -24.081 1.00 84.50 329 SER A C 1
ATOM 2598 O O . SER A 1 329 ? 0.065 -5.620 -23.462 1.00 84.50 329 SER A O 1
ATOM 2600 N N . ASN A 1 330 ? 0.975 -6.889 -25.078 1.00 84.44 330 ASN A N 1
ATOM 2601 C CA . ASN A 1 330 ? -0.269 -7.547 -25.484 1.00 84.44 330 ASN A CA 1
ATOM 2602 C C . ASN A 1 330 ? -0.523 -8.864 -24.733 1.00 84.44 330 ASN A C 1
ATOM 2604 O O . ASN A 1 330 ? -1.543 -9.516 -24.967 1.00 84.44 330 ASN A O 1
ATOM 2608 N N . PHE A 1 331 ? 0.397 -9.288 -23.862 1.00 81.44 331 PHE A N 1
ATOM 2609 C CA . PHE A 1 331 ? 0.224 -10.498 -23.078 1.00 81.44 331 PHE A CA 1
ATOM 2610 C C . PHE A 1 331 ? -0.888 -10.295 -22.050 1.00 81.44 331 PHE A C 1
ATOM 2612 O O . PHE A 1 331 ? -0.769 -9.485 -21.133 1.00 81.44 331 PHE A O 1
ATOM 2619 N N . ASN A 1 332 ? -1.956 -11.076 -22.188 1.00 70.69 332 ASN A N 1
ATOM 2620 C CA . ASN A 1 332 ? -2.992 -11.197 -21.179 1.00 70.69 332 ASN A CA 1
ATOM 2621 C C . ASN A 1 332 ? -2.965 -12.625 -20.628 1.00 70.69 332 ASN A C 1
ATOM 2623 O O . ASN A 1 332 ? -3.156 -13.586 -21.376 1.00 70.69 332 ASN A O 1
ATOM 2627 N N . ALA A 1 333 ? -2.684 -12.763 -19.331 1.00 63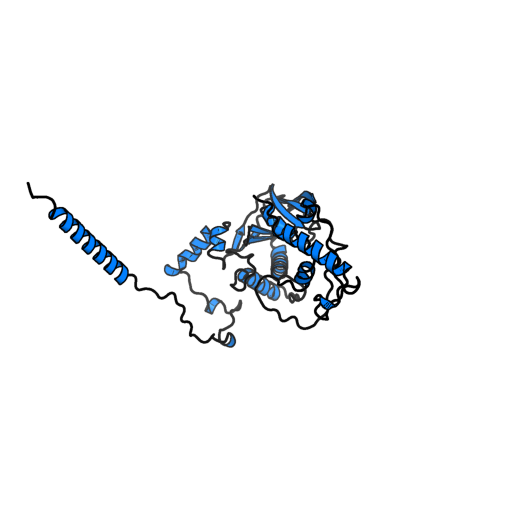.69 333 ALA A N 1
ATOM 2628 C CA . ALA A 1 333 ? -2.624 -14.062 -18.662 1.00 63.69 333 ALA A CA 1
ATOM 2629 C C . ALA A 1 333 ? -4.013 -14.710 -18.513 1.00 63.69 333 ALA A C 1
ATOM 2631 O O . ALA A 1 333 ? -4.108 -15.914 -18.281 1.00 63.69 333 ALA A O 1
ATOM 2632 N N . VAL A 1 334 ? -5.079 -13.919 -18.670 1.00 49.22 334 VAL A N 1
ATOM 2633 C CA . VAL A 1 334 ? -6.471 -14.359 -18.594 1.00 49.22 334 VAL A CA 1
ATOM 2634 C C . VAL A 1 334 ? -7.099 -14.214 -19.980 1.00 49.22 334 VAL A C 1
ATOM 2636 O O . VAL A 1 334 ? -6.998 -13.156 -20.604 1.00 49.22 334 VAL A O 1
ATOM 2639 N N . LYS A 1 335 ? -7.702 -15.294 -20.481 1.00 35.47 335 LYS A N 1
ATOM 2640 C CA . LYS A 1 335 ? -8.398 -15.340 -21.772 1.00 35.47 335 LYS A CA 1
ATOM 2641 C C . LYS A 1 335 ? -9.902 -15.277 -21.594 1.00 35.47 335 LYS A C 1
ATOM 2643 O O . LYS A 1 335 ? -10.392 -15.987 -20.689 1.00 35.47 335 LYS A O 1
#

Foldseek 3Di:
DPPDDPVVVVVVVVVVVVVVVVVVVVVVVPPPPPPPDPPDDDPPPPVPDDDDAPVCCVVVDDDDDPVNVVVVVLQVVQVPPAVSLAVVAAFQDKDFDKDAFFQKWKAWAQDDDPFWDKTFSDQVVNCVHHFDFAAAFQVNLVVLVDDDPPADPDPPDDDDDDDDPDPVPRHFIKMWMKGFNHIQGQEIETGHQCVDPHPPRSVVNLVNQLVVLCVVVVPPDPCPPDPDVVVSSQQSCLVVCVVVVHQFYWHHHPHIMTRGGDPDPNTIDGPDIGGDDHVCVVVVHDHHDDQDVVVVFCADPSRHHPVVPDDPVSVVRNVVRVVVNVVSVPDDPPD

InterPro domains:
  IPR038921 Uncharacterized protein YOR389W-like [PTHR35204] (6-334)
  IPR060533 YPL277C-like, N-terminal domain [PF27671] (51-152)
  IPR060533 YPL277C-like, N-terminal domain [PF27671] (162-334)

pLDDT: mean 78.83, std 22.21, range [23.38, 98.44]

Sequence (335 aa):
MRFHRQGISAIIGVLLIVLLGFCWKLSGSYGIVSTALPHNQSAIKSTDLPSIRWDNYHEFVRDIDFDNSTAIFNSIRAALRQSPSDIHPVGVSYFPAVIPKGTLMYHAGSKVPTTFEWLAMDHEFSYSFGLRSPSYGRKSLERRHGRFGNGTTVIIQKGHLHHPPDEKGRGSQKMLTYRAARDLNKFLYLDGASAAKTDSGEMDTQLMLSNVIKEKLNLTDDGENERMAERLYAARICKWGKPFGLDGIIRVEVGFEVVLCDFSADNVELVSMLEMVQPNQYLGLPAPTVISKEEGWPLDENGSLVEDQLTDDQKAILEREDGWEKAFSNFNAVK